Protein AF-A0A4Y7NG32-F1 (afdb_monomer_lite)

Sequence (226 aa):
MLKDEKDAADYMAREAKLRAKQAQEDCFRALRIRHREELPRDLREEFDRLPTTIPELDDAIGSANARIQLMGRADEQIVRDYEEREILIEQLTQKIYNLNNRASTMKEKICSVPCFNVHKELPCEKPTVAPPSENLPVENVPMTYRFPTADTVPVEKLQALAHSDEVKECLSNPHVRNILKSLVQSQTPETSITNAMKEPIFLELAQACLKIVEPERFQHELGKTF

Structure (mmCIF, N/CA/C/O backbone):
data_AF-A0A4Y7NG32-F1
#
_entry.id   AF-A0A4Y7NG32-F1
#
loop_
_atom_site.group_PDB
_atom_site.id
_atom_site.type_symbol
_atom_site.label_atom_id
_atom_site.label_alt_id
_atom_site.label_comp_id
_atom_site.label_asym_id
_atom_site.label_entity_id
_atom_site.label_seq_id
_atom_site.pdbx_PDB_ins_code
_atom_site.Cartn_x
_atom_site.Cartn_y
_atom_site.Cartn_z
_atom_site.occupancy
_atom_site.B_iso_or_equiv
_atom_site.auth_seq_id
_atom_site.auth_comp_id
_atom_site.auth_asym_id
_atom_site.auth_atom_id
_atom_site.pdbx_PDB_model_num
ATOM 1 N N . MET A 1 1 ? 36.356 26.557 -46.201 1.00 62.66 1 MET A N 1
ATOM 2 C CA . MET A 1 1 ? 37.246 25.623 -45.476 1.00 62.66 1 MET A CA 1
ATOM 3 C C . MET A 1 1 ? 36.688 25.344 -44.084 1.00 62.66 1 MET A C 1
ATOM 5 O O . MET A 1 1 ? 35.943 24.389 -43.969 1.00 62.66 1 MET A O 1
ATOM 9 N N . LEU A 1 2 ? 36.881 26.204 -43.073 1.00 63.19 2 LEU A N 1
ATOM 10 C CA . LEU A 1 2 ? 36.411 25.936 -41.692 1.00 63.19 2 LEU A CA 1
ATOM 11 C C . LEU A 1 2 ? 34.883 25.771 -41.524 1.00 63.19 2 LEU A C 1
ATOM 13 O O . LEU A 1 2 ? 34.433 24.983 -40.697 1.00 63.19 2 LEU A O 1
ATOM 17 N N . LYS A 1 3 ? 34.071 26.518 -42.286 1.00 73.06 3 LYS A N 1
ATOM 18 C CA . LYS A 1 3 ? 32.601 26.396 -42.246 1.00 73.06 3 LYS A CA 1
ATOM 19 C C . LYS A 1 3 ? 32.123 25.090 -42.888 1.00 73.06 3 LYS A C 1
ATOM 21 O O . LYS A 1 3 ? 31.303 24.394 -42.306 1.00 73.06 3 LYS A O 1
ATOM 26 N N . ASP A 1 4 ? 32.715 24.734 -44.024 1.00 80.12 4 ASP A N 1
ATOM 27 C CA . ASP A 1 4 ? 32.376 23.522 -44.775 1.00 80.12 4 ASP A CA 1
ATOM 28 C C . ASP A 1 4 ? 32.759 22.248 -43.997 1.00 80.12 4 ASP A C 1
ATOM 30 O O . ASP A 1 4 ? 32.031 21.260 -44.018 1.00 80.12 4 ASP A O 1
ATOM 34 N N . GLU A 1 5 ? 33.864 22.286 -43.244 1.00 85.69 5 GLU A N 1
ATOM 35 C CA . GLU A 1 5 ? 34.283 21.197 -42.349 1.00 85.69 5 GLU A CA 1
ATOM 36 C C . GLU A 1 5 ? 33.332 21.014 -41.161 1.00 85.69 5 GLU A C 1
ATOM 38 O O . GLU A 1 5 ? 32.996 19.883 -40.803 1.00 85.69 5 GLU A O 1
ATOM 43 N N . LYS A 1 6 ? 32.860 22.116 -40.564 1.00 89.62 6 LYS A N 1
ATOM 44 C CA . LYS A 1 6 ? 31.866 22.067 -39.486 1.00 89.62 6 LYS A CA 1
ATOM 45 C C . LYS A 1 6 ? 30.538 21.494 -39.978 1.00 89.62 6 LYS A C 1
ATOM 47 O O . LYS A 1 6 ? 29.974 20.623 -39.320 1.00 89.62 6 LYS A O 1
ATOM 52 N N . ASP A 1 7 ? 30.071 21.946 -41.136 1.00 91.38 7 ASP A N 1
ATOM 53 C CA . ASP A 1 7 ? 28.812 21.482 -41.719 1.00 91.38 7 ASP A CA 1
ATOM 54 C C . ASP A 1 7 ? 28.884 19.979 -42.074 1.00 91.38 7 ASP A C 1
ATOM 56 O O . ASP A 1 7 ? 27.926 19.235 -41.840 1.00 91.38 7 ASP A O 1
ATOM 60 N N . ALA A 1 8 ? 30.042 19.494 -42.541 1.00 92.88 8 ALA A N 1
ATOM 61 C CA . ALA A 1 8 ? 30.288 18.068 -42.762 1.00 92.88 8 ALA A CA 1
ATOM 62 C C . ALA A 1 8 ? 30.301 17.257 -41.451 1.00 92.88 8 ALA A C 1
ATOM 64 O O . ALA A 1 8 ? 29.708 16.177 -41.383 1.00 92.88 8 ALA A O 1
ATOM 65 N N . ALA A 1 9 ? 30.931 17.774 -40.392 1.00 91.81 9 ALA A N 1
ATOM 66 C CA . ALA A 1 9 ? 30.943 17.125 -39.081 1.00 91.81 9 ALA A CA 1
ATOM 67 C C . ALA A 1 9 ? 29.534 17.032 -38.466 1.00 91.81 9 ALA A C 1
ATOM 69 O O . ALA A 1 9 ? 29.153 15.980 -37.946 1.00 9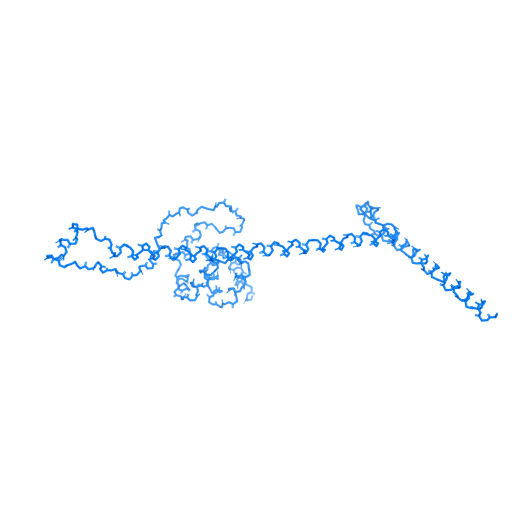1.81 9 ALA A O 1
ATOM 70 N N . ASP A 1 10 ? 28.731 18.094 -38.581 1.00 94.31 10 ASP A N 1
ATOM 71 C CA . ASP A 1 10 ? 27.343 18.121 -38.109 1.00 94.31 10 ASP A CA 1
ATOM 72 C C . ASP A 1 10 ? 26.457 17.128 -38.880 1.00 94.31 10 ASP A C 1
ATOM 74 O O . ASP A 1 10 ? 25.602 16.462 -38.283 1.00 94.31 10 ASP A O 1
ATOM 78 N N . TYR A 1 11 ? 26.675 16.974 -40.192 1.00 93.81 11 TYR A N 1
ATOM 79 C CA . TYR A 1 11 ? 26.001 15.957 -41.004 1.00 93.81 11 TYR A CA 1
ATOM 80 C C . TYR A 1 11 ? 26.339 14.537 -40.527 1.00 93.81 11 TYR A C 1
ATOM 82 O O . TYR A 1 11 ? 25.433 13.756 -40.223 1.00 93.81 11 TYR A O 1
ATOM 90 N N . MET A 1 12 ? 27.630 14.229 -40.364 1.00 93.62 12 MET A N 1
ATOM 91 C CA . MET A 1 12 ? 28.092 12.920 -39.889 1.00 93.62 12 MET A CA 1
ATOM 92 C C . MET A 1 12 ? 27.559 12.599 -38.487 1.00 93.62 12 MET A C 1
ATOM 94 O O . MET A 1 12 ? 27.146 11.471 -38.218 1.00 93.62 12 MET A O 1
ATOM 98 N N . ALA A 1 13 ? 27.500 13.593 -37.596 1.00 95.12 13 ALA A N 1
ATOM 99 C CA . ALA A 1 13 ? 26.937 13.429 -36.259 1.00 95.12 13 ALA A CA 1
ATOM 100 C C . ALA A 1 13 ? 25.430 13.118 -36.291 1.00 95.12 13 ALA A C 1
ATOM 102 O O . ALA A 1 13 ? 24.953 12.288 -35.513 1.00 95.12 13 ALA A O 1
ATOM 103 N N . ARG A 1 14 ? 24.661 13.755 -37.186 1.00 95.06 14 ARG A N 1
ATOM 104 C CA . ARG A 1 14 ? 23.230 13.450 -37.372 1.00 95.06 14 ARG A CA 1
ATOM 105 C C . ARG A 1 14 ? 23.019 12.053 -37.944 1.00 95.06 14 ARG A C 1
ATOM 107 O O . ARG A 1 14 ? 22.165 11.324 -37.445 1.00 95.06 14 ARG A O 1
ATOM 114 N N . GLU A 1 15 ? 23.808 11.665 -38.939 1.00 96.31 15 GLU A N 1
ATOM 115 C CA . GLU A 1 15 ? 23.734 10.335 -39.544 1.00 96.31 15 GLU A CA 1
ATOM 116 C C . GLU A 1 15 ? 24.094 9.234 -38.534 1.00 96.31 15 GLU A C 1
ATOM 118 O O . GLU A 1 15 ? 23.385 8.234 -38.421 1.00 96.31 15 GLU A O 1
ATOM 123 N N . ALA A 1 16 ? 25.139 9.445 -37.727 1.00 95.25 16 ALA A N 1
ATOM 124 C CA . ALA A 1 16 ? 25.514 8.532 -36.652 1.00 95.25 16 ALA A CA 1
ATOM 125 C C . ALA A 1 16 ? 24.393 8.374 -35.611 1.00 95.25 16 ALA A C 1
ATOM 127 O O . ALA A 1 16 ? 24.085 7.253 -35.206 1.00 95.25 16 ALA A O 1
ATOM 128 N N . LYS A 1 17 ? 23.727 9.472 -35.222 1.00 95.44 17 LYS A N 1
ATOM 129 C CA . LYS A 1 17 ? 22.560 9.428 -34.322 1.00 95.44 17 LYS A CA 1
ATOM 130 C C . LYS A 1 17 ? 21.390 8.656 -34.931 1.00 95.44 17 LYS A C 1
ATOM 132 O O . LYS A 1 17 ? 20.759 7.871 -34.228 1.00 95.44 17 LYS A O 1
ATOM 137 N N . LEU A 1 18 ? 21.113 8.846 -36.222 1.00 95.44 18 LEU A N 1
ATOM 138 C CA . LEU A 1 18 ? 20.050 8.120 -36.918 1.00 95.44 18 LEU A CA 1
ATOM 139 C C . LEU A 1 18 ? 20.340 6.614 -36.961 1.00 95.44 18 LEU A C 1
ATOM 141 O O . LEU A 1 18 ? 19.464 5.816 -36.638 1.00 95.44 18 LEU A O 1
ATOM 145 N N . ARG A 1 19 ? 21.581 6.229 -37.285 1.00 95.12 19 ARG A N 1
ATOM 146 C CA . ARG A 1 19 ? 22.021 4.825 -37.260 1.00 95.12 19 ARG A CA 1
ATOM 147 C C . ARG A 1 19 ? 21.919 4.215 -35.867 1.00 95.12 19 ARG A C 1
ATOM 149 O O . ARG A 1 19 ? 21.444 3.094 -35.740 1.00 95.12 19 ARG A O 1
ATOM 156 N N . ALA A 1 20 ? 22.328 4.948 -34.832 1.00 94.69 20 ALA A N 1
ATOM 157 C CA . ALA A 1 20 ? 22.213 4.485 -33.454 1.00 94.69 20 ALA A CA 1
ATOM 158 C C . ALA A 1 20 ? 20.747 4.252 -33.057 1.00 94.69 20 ALA A C 1
ATOM 160 O O . ALA A 1 20 ? 20.432 3.211 -32.486 1.00 94.69 20 ALA A O 1
ATOM 161 N N . LYS A 1 21 ? 19.843 5.171 -33.423 1.00 92.75 21 LYS A N 1
ATOM 162 C CA . LYS A 1 21 ? 18.403 5.013 -33.183 1.00 92.75 21 LYS A CA 1
ATOM 163 C C . LYS A 1 21 ? 17.829 3.802 -33.926 1.00 92.75 21 LYS A C 1
ATOM 165 O O . LYS A 1 21 ? 17.084 3.028 -33.339 1.00 92.75 21 LYS A O 1
ATOM 170 N N . GLN A 1 22 ? 18.205 3.611 -35.190 1.00 94.19 22 GLN A N 1
ATOM 171 C CA . GLN A 1 22 ? 17.769 2.448 -35.965 1.00 94.19 22 GLN A CA 1
ATOM 172 C C . GLN A 1 22 ? 18.258 1.137 -35.336 1.00 94.19 22 GLN A C 1
ATOM 174 O O . GLN A 1 22 ? 17.472 0.215 -35.154 1.00 94.19 22 GLN A O 1
ATOM 179 N N . ALA A 1 23 ? 19.528 1.078 -34.928 1.00 94.56 23 ALA A N 1
ATOM 180 C CA . ALA A 1 23 ? 20.082 -0.094 -34.258 1.00 94.56 23 ALA A CA 1
ATOM 181 C C . ALA A 1 23 ? 19.363 -0.404 -32.932 1.00 94.56 23 ALA A C 1
ATOM 183 O O . ALA A 1 23 ? 19.173 -1.570 -32.593 1.00 94.56 23 ALA A O 1
ATOM 184 N N . GLN A 1 24 ? 18.937 0.622 -32.186 1.00 93.94 24 GLN A N 1
ATOM 185 C CA . GLN A 1 24 ? 18.126 0.445 -30.978 1.00 93.94 24 GLN A CA 1
ATOM 186 C C . GLN A 1 24 ? 16.753 -0.171 -31.290 1.00 93.94 24 GLN A C 1
ATOM 188 O O . GLN A 1 24 ? 16.371 -1.136 -30.630 1.00 93.94 24 GLN A O 1
ATOM 193 N N . GLU A 1 25 ? 16.046 0.330 -32.306 1.00 93.38 25 GLU A N 1
ATOM 194 C CA . GLU A 1 25 ? 14.755 -0.225 -32.756 1.00 93.38 25 GLU A CA 1
ATOM 195 C C . GLU A 1 25 ? 14.887 -1.677 -33.243 1.00 93.38 25 GLU A C 1
ATOM 197 O O . GLU A 1 25 ? 14.060 -2.530 -32.914 1.00 93.38 25 GLU A O 1
ATOM 202 N N . ASP A 1 26 ? 15.954 -1.988 -33.981 1.00 93.88 26 ASP A N 1
ATOM 203 C CA . ASP A 1 26 ? 16.216 -3.341 -34.478 1.00 93.88 26 ASP A CA 1
ATOM 204 C C . ASP A 1 26 ? 16.489 -4.317 -33.321 1.00 93.88 26 ASP A C 1
ATOM 206 O O . ASP A 1 26 ? 15.927 -5.416 -33.279 1.00 93.88 26 ASP A O 1
ATOM 210 N N . CYS A 1 27 ? 17.297 -3.901 -32.339 1.00 95.50 27 CYS A N 1
ATOM 211 C CA . CYS A 1 27 ? 17.533 -4.665 -31.115 1.00 95.50 27 CYS A CA 1
ATOM 212 C C . CYS A 1 27 ? 16.238 -4.889 -30.326 1.00 95.50 27 CYS A C 1
ATOM 214 O O . CYS A 1 27 ? 15.965 -6.016 -29.908 1.00 95.50 27 CYS A O 1
ATOM 216 N N . PHE A 1 28 ? 15.426 -3.844 -30.146 1.00 93.38 28 PHE A N 1
ATOM 217 C CA . PHE A 1 28 ? 14.143 -3.940 -29.452 1.00 93.38 28 PHE A CA 1
ATOM 218 C C . PHE A 1 28 ? 13.210 -4.939 -30.144 1.00 93.38 28 PHE A C 1
ATOM 220 O O . PHE A 1 28 ? 12.669 -5.839 -29.499 1.00 93.38 28 PHE A O 1
ATOM 227 N N . ARG A 1 29 ? 13.099 -4.863 -31.475 1.00 93.69 29 ARG A N 1
ATOM 228 C CA . ARG A 1 29 ? 12.316 -5.804 -32.282 1.00 93.69 29 ARG A CA 1
ATOM 229 C C . ARG A 1 29 ? 12.804 -7.245 -32.120 1.00 93.69 29 ARG A C 1
ATOM 231 O O . ARG A 1 29 ? 11.990 -8.144 -31.913 1.00 93.69 29 ARG A O 1
ATOM 238 N N . ALA A 1 30 ? 14.114 -7.473 -32.195 1.00 95.00 30 ALA A N 1
ATOM 239 C CA . ALA A 1 30 ? 14.697 -8.807 -32.064 1.00 95.00 30 ALA A CA 1
ATOM 240 C C . ALA A 1 30 ? 14.463 -9.412 -30.668 1.00 95.00 30 ALA A C 1
ATOM 242 O O . ALA A 1 30 ? 14.096 -10.583 -30.554 1.00 95.00 30 ALA A O 1
ATOM 243 N N . LEU A 1 31 ? 14.635 -8.614 -29.609 1.00 93.06 31 LEU A N 1
ATOM 244 C CA . LEU A 1 31 ? 14.354 -9.031 -28.233 1.00 93.06 31 LEU A CA 1
ATOM 245 C C . LEU A 1 31 ? 12.870 -9.333 -28.028 1.00 93.06 31 LEU A C 1
ATOM 247 O O . LEU A 1 31 ? 12.529 -10.344 -27.416 1.00 93.06 31 LEU A O 1
ATOM 251 N N . ARG A 1 32 ? 11.984 -8.502 -28.586 1.00 93.44 32 ARG A N 1
ATOM 252 C CA . ARG A 1 32 ? 10.535 -8.703 -28.512 1.00 93.44 32 ARG A CA 1
ATOM 253 C C . ARG A 1 32 ? 10.105 -10.024 -29.151 1.00 93.44 32 ARG A C 1
ATOM 255 O O . ARG A 1 32 ? 9.315 -10.747 -28.551 1.00 93.44 32 ARG A O 1
ATOM 262 N N . ILE A 1 33 ? 10.636 -10.357 -30.329 1.00 93.88 33 ILE A N 1
ATOM 263 C CA . ILE A 1 33 ? 10.354 -11.636 -31.004 1.00 93.88 33 ILE A CA 1
ATOM 264 C C . ILE A 1 33 ? 10.818 -12.810 -30.139 1.00 93.88 33 ILE A C 1
ATOM 266 O O . ILE A 1 33 ? 10.037 -13.725 -29.890 1.00 93.88 33 ILE A O 1
ATOM 270 N N . ARG A 1 34 ? 12.050 -12.750 -29.622 1.00 93.44 34 ARG A N 1
ATOM 271 C CA . ARG A 1 34 ? 12.611 -13.808 -28.772 1.00 93.44 34 ARG A CA 1
ATOM 272 C C . ARG A 1 34 ? 11.765 -14.049 -27.521 1.00 93.44 34 ARG A C 1
ATOM 274 O O . ARG A 1 34 ? 11.360 -15.176 -27.265 1.00 93.44 34 ARG A O 1
ATOM 281 N N . HIS A 1 35 ? 11.420 -12.988 -26.792 1.00 92.94 35 HIS A N 1
ATOM 282 C CA . HIS A 1 35 ? 10.572 -13.103 -25.604 1.00 92.94 35 HIS A CA 1
ATOM 283 C C . HIS A 1 35 ? 9.177 -13.646 -25.924 1.00 92.94 35 HIS A C 1
ATOM 285 O O . HIS A 1 35 ? 8.644 -14.460 -25.173 1.00 92.94 35 HIS A O 1
ATOM 291 N N . ARG A 1 36 ? 8.593 -13.262 -27.065 1.00 93.31 36 ARG A N 1
ATOM 292 C CA . ARG A 1 36 ? 7.319 -13.827 -27.526 1.00 93.31 36 ARG A CA 1
ATOM 293 C C . ARG A 1 36 ? 7.394 -15.337 -27.732 1.00 93.31 36 ARG A C 1
ATOM 295 O O . ARG A 1 36 ? 6.427 -16.045 -27.462 1.00 93.31 36 ARG A O 1
ATOM 302 N N . GLU A 1 37 ? 8.508 -15.822 -28.273 1.00 92.44 37 GLU A N 1
ATOM 303 C CA . GLU A 1 37 ? 8.729 -17.241 -28.553 1.00 92.44 37 GLU A CA 1
ATOM 304 C C . GLU A 1 37 ? 8.937 -18.073 -27.287 1.00 92.44 37 GLU A C 1
ATOM 306 O O . GLU A 1 37 ? 8.519 -19.230 -27.265 1.00 92.44 37 GLU A O 1
ATOM 311 N N . GLU A 1 38 ? 9.489 -17.473 -26.235 1.00 93.69 38 GLU A N 1
ATOM 312 C CA . GLU A 1 38 ? 9.682 -18.091 -24.919 1.00 93.69 38 GLU A CA 1
ATOM 313 C C . GLU A 1 38 ? 8.392 -18.139 -24.078 1.00 93.69 38 GLU A C 1
ATOM 315 O O . GLU A 1 38 ? 8.267 -18.979 -23.187 1.00 93.69 38 GLU A O 1
ATOM 320 N N . LEU A 1 39 ? 7.407 -17.279 -24.365 1.00 93.38 39 LEU A N 1
ATOM 321 C CA . LEU A 1 39 ? 6.171 -17.199 -23.584 1.00 93.38 39 LEU A CA 1
ATOM 322 C C . LEU A 1 39 ? 5.233 -18.413 -23.788 1.00 93.38 39 LEU A C 1
ATOM 324 O O . LEU A 1 39 ? 5.043 -18.884 -24.922 1.00 93.38 39 LEU A O 1
ATOM 328 N N . PRO A 1 40 ? 4.563 -18.882 -22.716 1.00 92.94 40 PRO A N 1
ATOM 329 C CA . PRO A 1 40 ? 3.411 -19.784 -22.789 1.00 92.94 40 PRO A CA 1
ATOM 330 C C . PRO A 1 40 ? 2.318 -19.279 -23.747 1.00 92.94 40 PRO A C 1
ATOM 332 O O . PRO A 1 40 ? 2.176 -18.076 -23.962 1.00 92.94 40 PRO A O 1
ATOM 335 N N . ARG A 1 41 ? 1.556 -20.192 -24.373 1.00 88.38 41 ARG A N 1
ATOM 336 C CA . ARG A 1 41 ? 0.582 -19.837 -25.433 1.00 88.38 41 ARG A CA 1
ATOM 337 C C . ARG A 1 41 ? -0.499 -18.869 -24.951 1.00 88.38 41 ARG A C 1
ATOM 339 O O . ARG A 1 41 ? -0.857 -17.962 -25.692 1.00 88.38 41 ARG A O 1
ATOM 346 N N . ASP A 1 42 ? -0.973 -19.068 -23.734 1.00 92.75 42 ASP A N 1
ATOM 347 C CA . ASP A 1 42 ? -1.959 -18.255 -23.022 1.00 92.75 42 ASP A CA 1
ATOM 348 C C . ASP A 1 42 ? -1.497 -16.809 -22.793 1.00 92.75 42 ASP A C 1
ATOM 350 O O . ASP A 1 42 ? -2.315 -15.896 -22.825 1.00 92.75 42 ASP A O 1
ATOM 354 N N . LEU A 1 43 ? -0.188 -16.575 -22.667 1.00 93.88 43 LEU A N 1
ATOM 355 C CA . LEU A 1 43 ? 0.371 -15.239 -22.428 1.00 93.88 43 LEU A CA 1
ATOM 356 C C . LEU A 1 43 ? 0.773 -14.495 -23.711 1.00 93.88 43 LEU A C 1
ATOM 358 O O . LEU A 1 43 ? 1.059 -13.298 -23.673 1.00 93.88 43 LEU A O 1
ATOM 362 N N . ARG A 1 44 ? 0.793 -15.167 -24.871 1.00 92.19 44 ARG A N 1
ATOM 363 C CA . ARG A 1 44 ? 1.175 -14.528 -26.147 1.00 92.19 44 ARG A CA 1
ATOM 364 C C . ARG A 1 44 ? 0.156 -13.497 -26.608 1.00 92.19 44 ARG A C 1
ATOM 366 O O . ARG A 1 44 ? 0.554 -12.469 -27.143 1.00 92.19 44 ARG A O 1
ATOM 373 N N . GLU A 1 45 ? -1.132 -13.745 -26.376 1.00 90.75 45 GLU A N 1
ATOM 374 C CA . GLU A 1 45 ? -2.191 -12.797 -26.737 1.00 90.75 45 GLU A CA 1
ATOM 375 C C . GLU A 1 45 ? -2.110 -11.503 -25.921 1.00 90.75 45 GLU A C 1
ATOM 377 O O . GLU A 1 45 ? -2.340 -10.423 -26.462 1.00 90.75 45 GLU A O 1
ATOM 382 N N . GLU A 1 46 ? -1.753 -11.589 -24.637 1.00 92.81 46 GLU A N 1
ATOM 383 C CA . GLU A 1 46 ? -1.521 -10.410 -23.796 1.00 92.81 46 GLU A CA 1
ATOM 384 C C . GLU A 1 46 ? -0.252 -9.671 -24.222 1.00 92.81 46 GLU A C 1
ATOM 386 O O . GLU A 1 46 ? -0.261 -8.449 -24.372 1.00 92.81 46 GLU A O 1
ATOM 391 N N . PHE A 1 47 ? 0.823 -10.411 -24.504 1.00 93.19 47 PHE A N 1
ATOM 392 C CA . PHE A 1 47 ? 2.082 -9.844 -24.976 1.00 93.19 47 PHE A CA 1
ATOM 393 C C . PHE A 1 47 ? 1.944 -9.114 -26.317 1.00 93.19 47 PHE A C 1
ATOM 395 O O . PHE A 1 47 ? 2.590 -8.084 -26.524 1.00 93.19 47 PHE A O 1
ATOM 402 N N . ASP A 1 48 ? 1.105 -9.614 -27.227 1.00 90.25 48 ASP A N 1
ATOM 403 C CA . ASP A 1 48 ? 0.853 -9.002 -28.536 1.00 90.25 48 ASP A CA 1
ATOM 404 C C . ASP A 1 48 ? 0.088 -7.672 -28.435 1.00 90.25 48 ASP A C 1
ATOM 406 O O . ASP A 1 48 ? 0.193 -6.846 -29.339 1.00 90.25 48 ASP A O 1
ATOM 410 N N . ARG A 1 49 ? -0.614 -7.421 -27.320 1.00 91.19 49 ARG A N 1
ATOM 411 C CA . ARG A 1 49 ? -1.292 -6.140 -27.040 1.00 91.19 49 ARG A CA 1
ATOM 412 C C . ARG A 1 49 ? -0.358 -5.064 -26.476 1.00 91.19 49 ARG A C 1
ATOM 414 O O . ARG A 1 49 ? -0.772 -3.912 -26.368 1.00 91.19 49 ARG A O 1
ATOM 421 N N . LEU A 1 50 ? 0.867 -5.422 -26.087 1.00 91.56 50 LEU A N 1
ATOM 422 C CA . LEU A 1 50 ? 1.851 -4.476 -25.555 1.00 91.56 50 LEU A CA 1
ATOM 423 C C . LEU A 1 50 ? 2.460 -3.594 -26.661 1.00 91.56 50 LEU A C 1
ATOM 425 O O . LEU A 1 50 ? 2.501 -4.023 -27.818 1.00 91.56 50 LEU A O 1
ATOM 429 N N . PRO A 1 51 ? 2.996 -2.405 -26.305 1.00 93.56 51 PRO A N 1
ATOM 430 C CA . PRO A 1 51 ? 3.731 -1.538 -27.224 1.00 93.56 51 PRO A CA 1
ATOM 431 C C . PRO A 1 51 ? 4.763 -2.293 -28.063 1.00 93.56 51 PRO A C 1
ATOM 433 O O . PRO A 1 51 ? 5.507 -3.142 -27.560 1.00 93.56 51 PRO A O 1
ATOM 436 N N . THR A 1 52 ? 4.807 -1.980 -29.358 1.00 91.38 52 THR A N 1
ATOM 437 C CA . THR A 1 52 ? 5.644 -2.707 -30.329 1.00 91.38 52 THR A CA 1
ATOM 438 C C . THR A 1 52 ? 6.794 -1.876 -30.875 1.00 91.38 52 THR A C 1
ATOM 440 O O . THR A 1 52 ? 7.669 -2.415 -31.556 1.00 91.38 52 THR A O 1
ATOM 443 N N . THR A 1 53 ? 6.829 -0.592 -30.522 1.00 91.75 53 THR A N 1
ATOM 444 C CA . THR A 1 53 ? 7.888 0.355 -30.872 1.00 91.75 53 THR A CA 1
ATOM 445 C C . THR A 1 53 ? 8.397 1.074 -29.623 1.00 91.75 53 THR A C 1
ATOM 447 O O . THR A 1 53 ? 7.674 1.197 -28.631 1.00 91.75 53 THR A O 1
ATOM 450 N N . ILE A 1 54 ? 9.639 1.562 -29.662 1.00 91.50 54 ILE A N 1
ATOM 451 C CA . ILE A 1 54 ? 10.226 2.315 -28.540 1.00 91.50 54 ILE A CA 1
ATOM 452 C C . ILE A 1 54 ? 9.408 3.585 -28.209 1.00 91.50 54 ILE A C 1
ATOM 454 O O . ILE A 1 54 ? 9.135 3.801 -27.032 1.00 91.50 54 ILE A O 1
ATOM 458 N N . PRO A 1 55 ? 8.925 4.390 -29.182 1.00 92.62 55 PRO A N 1
ATOM 459 C CA . PRO A 1 55 ? 8.125 5.580 -28.882 1.00 92.62 55 PRO A CA 1
ATOM 460 C C . PRO A 1 55 ? 6.797 5.280 -28.178 1.00 92.62 55 PRO A C 1
ATOM 462 O O . PRO A 1 55 ? 6.410 6.015 -27.276 1.00 92.62 55 PRO A O 1
ATOM 465 N N . GLU A 1 56 ? 6.101 4.208 -28.570 1.00 92.56 56 GLU A N 1
ATOM 466 C CA . GLU A 1 56 ? 4.869 3.777 -27.890 1.00 92.56 56 GLU A CA 1
ATOM 467 C C . GLU A 1 56 ? 5.153 3.330 -26.453 1.00 92.56 56 GLU A C 1
ATOM 469 O O . GLU A 1 56 ? 4.350 3.574 -25.553 1.00 92.56 56 GLU A O 1
ATOM 474 N N . LEU A 1 57 ? 6.298 2.677 -26.229 1.00 91.31 57 LEU A N 1
ATOM 475 C CA . LEU A 1 57 ? 6.725 2.267 -24.898 1.00 91.31 57 LEU A CA 1
ATOM 476 C C . LEU A 1 57 ? 7.048 3.484 -24.020 1.00 91.31 57 LEU A C 1
ATOM 478 O O . LEU A 1 57 ? 6.596 3.539 -22.878 1.00 91.31 57 LEU A O 1
ATOM 482 N N . ASP A 1 58 ? 7.772 4.467 -24.556 1.00 92.81 58 ASP A N 1
ATOM 483 C CA . ASP A 1 58 ? 8.096 5.712 -23.854 1.00 92.81 58 ASP A CA 1
ATOM 484 C C . ASP A 1 58 ? 6.829 6.503 -23.487 1.00 92.81 58 ASP A C 1
ATOM 486 O O . ASP A 1 58 ? 6.713 6.996 -22.362 1.00 92.81 58 ASP A O 1
ATOM 490 N N . ASP A 1 59 ? 5.851 6.581 -24.395 1.00 94.38 59 ASP A N 1
ATOM 491 C CA . ASP A 1 59 ? 4.561 7.228 -24.130 1.00 94.38 59 ASP A CA 1
ATOM 492 C C . ASP A 1 59 ? 3.761 6.481 -23.052 1.00 94.38 59 ASP A C 1
ATOM 494 O O . ASP A 1 59 ? 3.257 7.089 -22.103 1.00 94.38 59 ASP A O 1
ATOM 498 N N . ALA A 1 60 ? 3.718 5.147 -23.123 1.00 92.69 60 ALA A N 1
ATOM 499 C CA . ALA A 1 60 ? 3.071 4.321 -22.108 1.00 92.69 60 ALA A CA 1
ATOM 500 C C . ALA A 1 60 ? 3.719 4.497 -20.723 1.00 92.69 60 ALA A C 1
ATOM 502 O O . ALA A 1 60 ? 3.008 4.635 -19.724 1.00 92.69 60 ALA A O 1
ATOM 503 N N . ILE A 1 61 ? 5.054 4.552 -20.656 1.00 92.81 61 ILE A N 1
ATOM 504 C CA . ILE A 1 61 ? 5.804 4.833 -19.423 1.00 92.81 61 ILE A CA 1
ATOM 505 C C . ILE A 1 61 ? 5.481 6.243 -18.913 1.00 92.81 61 ILE A C 1
ATOM 507 O O . ILE A 1 61 ? 5.210 6.422 -17.724 1.00 92.81 61 ILE A O 1
ATOM 511 N N . GLY A 1 62 ? 5.465 7.244 -19.796 1.00 93.31 62 GLY A N 1
ATOM 512 C CA . GLY A 1 62 ? 5.100 8.619 -19.455 1.00 93.31 62 GLY A CA 1
ATOM 513 C C . GLY A 1 62 ? 3.691 8.719 -18.864 1.00 93.31 62 GLY A C 1
ATOM 514 O O . GLY A 1 62 ? 3.503 9.306 -17.797 1.00 93.31 62 GLY A O 1
ATOM 515 N N . SER A 1 63 ? 2.716 8.079 -19.508 1.00 91.75 63 SER A N 1
ATOM 516 C CA . SER A 1 63 ? 1.326 8.000 -19.050 1.00 91.75 63 SER A CA 1
ATOM 517 C C . SER A 1 63 ? 1.201 7.291 -17.697 1.00 91.75 63 SER A C 1
ATOM 519 O O . SER A 1 63 ? 0.533 7.791 -16.788 1.00 91.75 63 SER A O 1
ATOM 521 N N . ALA A 1 64 ? 1.894 6.163 -17.510 1.00 91.50 64 ALA A N 1
ATOM 522 C CA . ALA A 1 64 ? 1.923 5.448 -16.236 1.00 91.50 64 ALA A CA 1
ATOM 523 C C . ALA A 1 64 ? 2.508 6.315 -15.110 1.00 91.50 64 ALA A C 1
ATOM 525 O O . ALA A 1 64 ? 1.911 6.418 -14.039 1.00 91.50 64 ALA A O 1
ATOM 526 N N . ASN A 1 65 ? 3.617 7.010 -15.369 1.00 93.06 65 ASN A N 1
ATOM 527 C CA . ASN A 1 65 ? 4.231 7.926 -14.409 1.00 93.06 65 ASN A CA 1
ATOM 528 C C . ASN A 1 65 ? 3.302 9.092 -14.053 1.00 93.06 65 ASN A C 1
ATOM 530 O O . ASN A 1 65 ? 3.168 9.433 -12.877 1.00 93.06 65 ASN A O 1
ATOM 534 N N . ALA A 1 66 ? 2.612 9.673 -15.038 1.00 93.25 66 ALA A N 1
ATOM 535 C CA . ALA A 1 66 ? 1.621 10.716 -14.792 1.00 93.25 66 ALA A CA 1
ATOM 536 C C . ALA A 1 66 ? 0.476 10.207 -13.899 1.00 93.25 66 ALA A C 1
ATOM 538 O O . ALA A 1 66 ? 0.076 10.890 -12.956 1.00 93.25 66 ALA A O 1
ATOM 539 N N . ARG A 1 67 ? -0.015 8.982 -14.135 1.00 92.19 67 ARG A N 1
ATOM 540 C CA . ARG A 1 67 ? -1.034 8.347 -13.282 1.00 92.19 67 ARG A CA 1
ATOM 541 C C . ARG A 1 67 ? -0.535 8.124 -11.859 1.00 92.19 67 ARG A C 1
ATOM 543 O O . ARG A 1 67 ? -1.261 8.444 -10.926 1.00 92.19 67 ARG A O 1
ATOM 550 N N . ILE A 1 68 ? 0.689 7.627 -11.686 1.00 91.19 68 ILE A N 1
ATOM 551 C CA . ILE A 1 68 ? 1.305 7.436 -10.363 1.00 91.19 68 ILE A CA 1
ATOM 552 C C . ILE A 1 68 ? 1.390 8.769 -9.614 1.00 91.19 68 ILE A C 1
ATOM 554 O O . ILE A 1 68 ? 0.993 8.845 -8.455 1.00 91.19 68 ILE A O 1
ATOM 558 N N . GLN A 1 69 ? 1.832 9.838 -10.281 1.00 90.31 69 GLN A N 1
ATOM 559 C CA . GLN A 1 69 ? 1.882 11.172 -9.678 1.00 90.31 69 GLN A CA 1
ATOM 560 C C . GLN A 1 69 ? 0.496 11.686 -9.276 1.00 90.31 69 GLN A C 1
ATOM 562 O O . GLN A 1 69 ? 0.351 12.286 -8.213 1.00 90.31 69 GLN A O 1
ATOM 567 N N . LEU A 1 70 ? -0.526 11.463 -10.107 1.00 89.75 70 LEU A N 1
ATOM 568 C CA . LEU A 1 70 ? -1.901 11.843 -9.782 1.00 89.75 70 LEU A CA 1
ATOM 569 C C . LEU A 1 70 ? -2.442 11.064 -8.580 1.00 89.75 70 LEU A C 1
ATOM 571 O O . LEU A 1 70 ? -3.076 11.674 -7.723 1.00 89.75 70 LEU A O 1
ATOM 575 N N . MET A 1 71 ? -2.168 9.758 -8.491 1.00 86.06 71 MET A N 1
ATOM 576 C CA . MET A 1 71 ? -2.541 8.960 -7.319 1.00 86.06 71 MET A CA 1
ATOM 577 C C . MET A 1 71 ? -1.830 9.459 -6.060 1.00 86.06 71 MET A C 1
ATOM 579 O O . MET A 1 71 ? -2.499 9.711 -5.069 1.00 86.06 71 MET A O 1
ATOM 583 N N . GLY A 1 72 ? -0.523 9.738 -6.122 1.00 88.56 72 GLY A N 1
ATOM 584 C CA . GLY A 1 72 ? 0.207 10.302 -4.980 1.00 88.56 72 GLY A CA 1
ATOM 585 C C . GLY A 1 72 ? -0.372 11.638 -4.499 1.00 88.56 72 GLY A C 1
ATOM 586 O O . GLY A 1 72 ? -0.563 11.839 -3.305 1.00 88.56 72 GLY A O 1
ATOM 587 N N . ARG A 1 73 ? -0.750 12.533 -5.422 1.00 87.75 73 ARG A N 1
ATOM 588 C CA . ARG A 1 73 ? -1.436 13.791 -5.071 1.00 87.75 73 ARG A CA 1
ATOM 589 C C . ARG A 1 73 ? -2.812 13.566 -4.442 1.00 87.75 73 ARG A C 1
ATOM 591 O O . ARG A 1 73 ? -3.211 14.345 -3.578 1.00 87.75 73 ARG A O 1
ATOM 598 N N . ALA A 1 74 ? -3.550 12.557 -4.904 1.00 88.00 74 ALA A N 1
ATOM 599 C CA . ALA A 1 74 ? -4.842 12.196 -4.332 1.00 88.00 74 ALA A CA 1
ATOM 600 C C . ALA A 1 74 ? -4.674 11.649 -2.908 1.00 88.00 74 ALA A C 1
ATOM 602 O O . ALA A 1 74 ? -5.385 12.100 -2.015 1.00 88.00 74 ALA A O 1
ATOM 603 N N . ASP A 1 75 ? -3.693 10.776 -2.677 1.00 91.75 75 ASP A N 1
ATOM 604 C CA . ASP A 1 75 ? -3.367 10.250 -1.348 1.00 91.75 75 ASP A CA 1
ATOM 605 C C . ASP A 1 75 ? -2.973 11.376 -0.385 1.00 91.75 75 ASP A C 1
ATOM 607 O O . ASP A 1 75 ? -3.489 11.448 0.727 1.00 91.75 75 ASP A O 1
ATOM 611 N N . GLU A 1 76 ? -2.136 12.322 -0.822 1.00 92.00 76 GLU A N 1
ATOM 612 C CA . GLU A 1 76 ? -1.790 13.501 -0.020 1.00 92.00 76 GLU A CA 1
ATOM 613 C C . GLU A 1 76 ? -3.015 14.355 0.340 1.00 92.00 76 GLU A C 1
ATOM 615 O O . GLU A 1 76 ? -3.091 14.888 1.446 1.00 92.00 76 GLU A O 1
ATOM 620 N N . GLN A 1 77 ? -3.974 14.518 -0.580 1.00 92.88 77 GLN A N 1
ATOM 621 C CA . GLN A 1 77 ? -5.210 15.247 -0.287 1.00 92.88 77 GLN A CA 1
ATOM 622 C C . GLN A 1 77 ? -6.073 14.491 0.718 1.00 92.88 77 GLN A C 1
ATOM 624 O O . GLN A 1 77 ? -6.575 15.099 1.655 1.00 92.88 77 GLN A O 1
ATOM 629 N N . ILE A 1 78 ? -6.202 13.176 0.554 1.00 91.94 78 ILE A N 1
ATOM 630 C CA . ILE A 1 78 ? -6.934 12.320 1.485 1.00 91.94 78 ILE A CA 1
ATOM 631 C C . ILE A 1 78 ? -6.333 12.438 2.890 1.00 91.94 78 ILE A C 1
ATOM 633 O O . ILE A 1 78 ? -7.072 12.615 3.855 1.00 91.94 78 ILE A O 1
ATOM 637 N N . VAL A 1 79 ? -5.003 12.392 3.011 1.00 91.62 79 VAL A N 1
ATOM 638 C CA . VAL A 1 79 ? -4.305 12.576 4.293 1.00 91.62 79 VAL A CA 1
ATOM 639 C C . VAL A 1 79 ? -4.637 13.937 4.907 1.00 91.62 79 VAL A C 1
ATOM 641 O O . VAL A 1 79 ? -5.051 13.979 6.063 1.00 91.62 79 VAL A O 1
ATOM 644 N N . ARG A 1 80 ? -4.558 15.029 4.134 1.00 93.56 80 ARG A N 1
ATOM 645 C CA . ARG A 1 80 ? -4.937 16.372 4.613 1.00 93.56 80 ARG A CA 1
ATOM 646 C C . ARG A 1 80 ? -6.388 16.433 5.090 1.00 93.56 80 ARG A C 1
ATOM 648 O O . ARG A 1 80 ? -6.652 16.969 6.160 1.00 93.56 80 ARG A O 1
ATOM 655 N N . ASP A 1 81 ? -7.320 15.851 4.339 1.00 94.12 81 ASP A N 1
ATOM 656 C CA . ASP A 1 81 ? -8.739 15.832 4.708 1.00 94.12 81 ASP A CA 1
ATOM 657 C C . ASP A 1 81 ? -8.964 15.065 6.025 1.00 94.12 81 ASP A C 1
ATOM 659 O O . ASP A 1 81 ? -9.794 15.456 6.853 1.00 94.12 81 ASP A O 1
ATOM 663 N N . TYR A 1 82 ? -8.220 13.975 6.249 1.00 91.94 82 TYR A N 1
ATOM 664 C CA . TYR A 1 82 ? -8.250 13.242 7.515 1.00 91.94 82 TYR A CA 1
ATOM 665 C C . TYR A 1 82 ? -7.669 14.058 8.673 1.00 91.94 82 TYR A C 1
ATOM 667 O O . TYR A 1 82 ? -8.303 14.101 9.728 1.00 91.94 82 TYR A O 1
ATOM 675 N N . GLU A 1 83 ? -6.534 14.732 8.477 1.00 95.50 83 GLU A N 1
ATOM 676 C CA . GLU A 1 83 ? -5.920 15.615 9.480 1.00 95.50 83 GLU A CA 1
ATOM 677 C C . GLU A 1 83 ? -6.863 16.767 9.864 1.00 95.50 83 GLU A C 1
ATOM 679 O O . GLU A 1 83 ? -7.100 17.023 11.046 1.00 95.50 83 GLU A O 1
ATOM 684 N N . GLU A 1 84 ? -7.485 17.428 8.881 1.00 96.88 84 GLU A N 1
ATOM 685 C CA . GLU A 1 84 ? -8.478 18.483 9.121 1.00 96.88 84 GLU A CA 1
ATOM 686 C C . GLU A 1 84 ? -9.681 17.959 9.916 1.00 96.88 84 GLU A C 1
ATOM 688 O O . GLU A 1 84 ? -10.180 18.621 10.837 1.00 96.88 84 GLU A O 1
ATOM 693 N N . ARG A 1 85 ? -10.142 16.745 9.596 1.00 96.50 85 ARG A N 1
ATOM 694 C CA . ARG A 1 85 ? -11.235 16.100 10.325 1.00 96.50 85 ARG A CA 1
ATOM 695 C C . ARG A 1 85 ? -10.835 15.753 11.756 1.00 96.50 85 ARG A C 1
ATOM 697 O O . ARG A 1 85 ? -11.662 15.898 12.653 1.00 96.50 85 ARG A O 1
ATOM 704 N N . GLU A 1 86 ? -9.608 15.297 11.978 1.00 95.75 86 GLU A N 1
ATOM 705 C CA . GLU A 1 86 ? -9.088 14.974 13.309 1.00 95.75 86 GLU A CA 1
ATOM 706 C C . GLU A 1 86 ? -9.014 16.232 14.186 1.00 95.75 86 GLU A C 1
ATOM 708 O O . GLU A 1 86 ? -9.568 16.241 15.287 1.00 95.75 86 GLU A O 1
ATOM 713 N N . ILE A 1 87 ? -8.506 17.345 13.643 1.00 96.56 87 ILE A N 1
ATOM 714 C CA . ILE A 1 87 ? -8.520 18.659 14.309 1.00 96.56 87 ILE A CA 1
ATOM 715 C C . ILE A 1 87 ? -9.953 19.072 14.679 1.00 96.56 87 ILE A C 1
ATOM 717 O O . ILE A 1 87 ? -10.211 19.543 15.792 1.00 96.56 87 ILE A O 1
ATOM 721 N N . LEU A 1 88 ? -10.918 18.897 13.770 1.00 96.31 88 LEU A N 1
ATOM 722 C CA . LEU A 1 88 ? -12.319 19.221 14.048 1.00 96.31 88 LEU A CA 1
ATOM 723 C C . LEU A 1 88 ? -12.893 18.346 15.173 1.00 96.31 88 LEU A C 1
ATOM 725 O O . LEU A 1 88 ? -13.622 18.847 16.034 1.00 96.31 88 LEU A O 1
ATOM 729 N N . ILE A 1 89 ? -12.568 17.052 15.185 1.00 94.56 89 ILE A N 1
ATOM 730 C CA . ILE A 1 89 ? -12.988 16.120 16.238 1.00 94.56 89 ILE A CA 1
ATOM 731 C C . ILE A 1 89 ? -12.422 16.557 17.593 1.00 94.56 89 ILE A C 1
ATOM 733 O O . ILE A 1 89 ? -13.173 16.598 18.572 1.00 94.56 89 ILE A O 1
ATOM 737 N N . GLU A 1 90 ? -11.149 16.943 17.666 1.00 94.94 90 GLU A N 1
ATOM 738 C CA . GLU A 1 90 ? -10.538 17.462 18.895 1.00 94.94 90 GLU A CA 1
ATOM 739 C C . GLU A 1 90 ? -11.237 18.736 19.383 1.00 94.94 90 GLU A C 1
ATOM 741 O O . GLU A 1 90 ? -11.626 18.838 20.552 1.00 94.94 90 GLU A O 1
ATOM 746 N N . GLN A 1 91 ? -11.487 19.689 18.481 1.00 95.50 91 GLN A N 1
ATOM 747 C CA . GLN A 1 91 ? -12.197 20.928 18.807 1.00 95.50 91 GLN A CA 1
ATOM 748 C C . GLN A 1 91 ? -13.613 20.662 19.332 1.00 95.50 91 GLN A C 1
ATOM 750 O O . GLN A 1 91 ? -14.042 21.267 20.323 1.00 95.50 91 GLN A O 1
ATOM 755 N N . LEU A 1 92 ? -14.354 19.756 18.689 1.00 95.25 92 LEU A N 1
ATOM 756 C CA . LEU A 1 92 ? -15.692 19.361 19.125 1.00 95.25 92 LEU A CA 1
ATOM 757 C C . LEU A 1 92 ? -15.649 18.657 20.481 1.00 95.25 92 LEU A C 1
ATOM 759 O O . LEU A 1 92 ? -16.465 18.972 21.347 1.00 95.25 92 LEU A O 1
ATOM 763 N N . THR A 1 93 ? -14.673 17.779 20.699 1.00 94.81 93 THR A N 1
ATOM 764 C CA . THR A 1 93 ? -14.461 17.088 21.977 1.00 94.81 93 THR A CA 1
ATOM 765 C C . THR A 1 93 ? -14.207 18.090 23.099 1.00 94.81 93 THR A C 1
ATOM 767 O O . THR A 1 93 ? -14.887 18.056 24.128 1.00 94.81 93 THR A O 1
ATOM 770 N N . GLN A 1 94 ? -13.322 19.065 22.877 1.00 94.00 94 GLN A N 1
ATOM 771 C CA . GLN A 1 94 ? -13.055 20.130 23.841 1.00 94.00 94 GLN A CA 1
ATOM 772 C C . GLN A 1 94 ? -14.300 20.988 24.105 1.00 94.00 94 GLN A C 1
ATOM 774 O O . GLN A 1 94 ? -14.583 21.369 25.245 1.00 94.00 94 GLN A O 1
ATOM 779 N N . LYS A 1 95 ? -15.083 21.289 23.063 1.00 93.44 95 LYS A N 1
ATOM 780 C CA . LYS A 1 95 ? -16.336 22.040 23.192 1.00 93.44 95 LYS A CA 1
ATOM 781 C C . LYS A 1 95 ? -17.372 21.272 24.014 1.00 93.44 95 LYS A C 1
ATOM 783 O O . LYS A 1 95 ? -17.994 21.875 24.888 1.00 93.44 95 LYS A O 1
ATOM 788 N N . ILE A 1 96 ? -17.529 19.969 23.780 1.00 91.19 96 ILE A N 1
ATOM 789 C CA . ILE A 1 96 ? -18.412 19.086 24.557 1.00 91.19 96 ILE A CA 1
ATOM 790 C C . ILE A 1 96 ? -17.960 19.040 26.017 1.00 91.19 96 ILE A C 1
ATOM 792 O O . ILE A 1 96 ? -18.779 19.251 26.910 1.00 91.19 96 ILE A O 1
ATOM 796 N N . TYR A 1 97 ? -16.664 18.853 26.271 1.00 87.81 97 TYR A N 1
ATOM 797 C CA . TYR A 1 97 ? -16.097 18.876 27.620 1.00 87.81 97 TYR A CA 1
ATOM 798 C C . TYR A 1 97 ? -16.414 20.191 28.350 1.00 87.81 97 TYR A C 1
ATOM 800 O O . TYR A 1 97 ? -16.931 20.189 29.468 1.00 87.81 97 TYR A O 1
ATOM 808 N N . ASN A 1 98 ? -16.200 21.330 27.687 1.00 85.56 98 ASN A N 1
ATOM 809 C CA . ASN A 1 98 ? -16.501 22.649 28.244 1.00 85.56 98 ASN A CA 1
ATOM 810 C C . ASN A 1 98 ? -18.003 22.845 28.517 1.00 85.56 98 ASN A C 1
ATOM 812 O O . ASN A 1 98 ? -18.370 23.437 29.533 1.00 85.56 98 ASN A O 1
ATOM 816 N N . LEU A 1 99 ? -18.879 22.363 27.629 1.00 82.12 99 LEU A N 1
ATOM 817 C CA . LEU A 1 99 ? -20.333 22.411 27.817 1.00 82.12 99 LEU A CA 1
ATOM 818 C C . LEU A 1 99 ? -20.779 21.542 28.996 1.00 82.12 99 LEU A C 1
ATOM 820 O O . LEU A 1 99 ? -21.550 22.016 29.830 1.00 82.12 99 LEU A O 1
ATOM 824 N N . ASN A 1 100 ? -20.250 20.324 29.112 1.00 75.38 100 ASN A N 1
ATOM 825 C CA . ASN A 1 100 ? -20.533 19.424 30.228 1.00 75.38 100 ASN A CA 1
ATOM 826 C C . ASN A 1 100 ? -20.077 20.029 31.562 1.00 75.38 100 ASN A C 1
ATOM 828 O O . ASN A 1 100 ? -20.845 20.045 32.519 1.00 75.38 100 ASN A O 1
ATOM 832 N N . ASN A 1 101 ? -18.890 20.637 31.614 1.00 71.88 101 ASN A N 1
ATOM 833 C CA . ASN A 1 101 ? -18.413 21.335 32.812 1.00 71.88 101 ASN A CA 1
ATOM 834 C C . ASN A 1 101 ? -19.280 22.549 33.179 1.00 71.88 101 ASN A C 1
ATOM 836 O O . ASN A 1 101 ? -19.566 22.792 34.355 1.00 71.88 101 ASN A O 1
ATOM 840 N N . ARG A 1 102 ? -19.760 23.307 32.186 1.00 65.56 102 ARG A N 1
ATOM 841 C CA . ARG A 1 102 ? -20.719 24.401 32.416 1.00 65.56 102 ARG A CA 1
ATOM 842 C C . ARG A 1 102 ? -22.063 23.882 32.938 1.00 65.56 102 ARG A C 1
ATOM 844 O O . ARG A 1 102 ? -22.635 24.482 33.841 1.00 65.56 102 ARG A O 1
ATOM 851 N N . ALA A 1 103 ? -22.548 22.753 32.428 1.00 60.72 103 ALA A N 1
ATOM 852 C CA . ALA A 1 103 ? -23.770 22.120 32.919 1.00 60.72 103 ALA A CA 1
ATOM 853 C C . ALA A 1 103 ? -23.612 21.588 34.358 1.00 60.72 103 ALA A C 1
ATOM 855 O O . ALA A 1 103 ? -24.512 21.775 35.176 1.00 60.72 103 ALA A O 1
ATOM 856 N N . SER A 1 104 ? -22.459 21.004 34.699 1.00 54.88 104 SER A N 1
ATOM 857 C CA . SER A 1 104 ? -22.141 20.544 36.059 1.00 54.88 104 SER A CA 1
ATOM 858 C C . SER A 1 104 ? -22.048 21.696 37.063 1.00 54.88 104 SER A C 1
ATOM 860 O O . SER A 1 104 ? -22.643 21.622 38.135 1.00 54.88 104 SER A O 1
ATOM 862 N N . THR A 1 105 ? -21.413 22.812 36.694 1.00 55.41 105 THR A N 1
ATOM 863 C CA . THR A 1 105 ? -21.343 24.009 37.559 1.00 55.41 105 THR A CA 1
ATOM 864 C C . THR A 1 105 ? -22.694 24.718 37.724 1.00 55.41 105 THR A C 1
ATOM 866 O O . THR A 1 105 ? -22.927 25.350 38.754 1.00 55.41 105 THR A O 1
ATOM 869 N N . MET A 1 106 ? -23.617 24.590 36.760 1.00 54.03 106 MET A N 1
ATOM 870 C CA . MET A 1 106 ? -25.012 25.017 36.938 1.00 54.03 106 MET A CA 1
ATOM 871 C C . MET A 1 106 ? -25.805 24.065 37.844 1.00 54.03 106 MET A C 1
ATOM 873 O O . MET A 1 106 ? -26.598 24.533 38.658 1.00 54.03 106 MET A O 1
ATOM 877 N N . LYS A 1 107 ? -25.568 22.749 37.779 1.00 48.59 107 LYS A N 1
ATOM 878 C CA . LYS A 1 107 ? -26.224 21.759 38.656 1.00 48.59 107 LYS A CA 1
ATOM 879 C C . LYS A 1 107 ? -25.904 21.966 40.140 1.00 48.59 107 LYS A C 1
ATOM 881 O O . LYS A 1 107 ? -26.778 21.761 40.973 1.00 48.59 107 LYS A O 1
ATOM 886 N N . GLU A 1 108 ? -24.702 22.438 40.464 1.00 48.62 108 GLU A N 1
ATOM 887 C CA . GLU A 1 108 ? -24.301 22.763 41.844 1.00 48.62 108 GLU A CA 1
ATOM 888 C C . GLU A 1 108 ? -24.872 24.098 42.362 1.00 48.62 108 GLU A C 1
ATOM 890 O O . GLU A 1 108 ? -24.813 24.365 43.562 1.00 48.62 108 GLU A O 1
ATOM 895 N N . LYS A 1 109 ? -25.444 24.944 41.490 1.00 51.81 109 LYS A N 1
ATOM 896 C CA . LYS A 1 109 ? -25.947 26.285 41.852 1.00 51.81 109 LYS A CA 1
ATOM 897 C C . LYS A 1 109 ? -27.446 26.500 41.653 1.00 51.81 109 LYS A C 1
ATOM 899 O O . LYS A 1 109 ? -27.947 27.554 42.040 1.00 51.81 109 LYS A O 1
ATOM 904 N N . ILE A 1 110 ? -28.187 25.539 41.101 1.00 55.12 110 ILE A N 1
ATOM 905 C CA . ILE A 1 110 ? -29.645 25.658 40.960 1.00 55.12 110 ILE A CA 1
ATOM 906 C C . ILE A 1 110 ? -30.326 24.957 42.140 1.00 55.12 110 ILE A C 1
ATOM 908 O O . ILE A 1 110 ? -30.856 23.857 42.027 1.00 55.12 110 ILE A O 1
ATOM 912 N N . CYS A 1 111 ? -30.339 25.631 43.288 1.00 56.28 111 CYS A N 1
ATOM 913 C CA . CYS A 1 111 ? -31.457 25.503 44.217 1.00 56.28 111 CYS A CA 1
ATOM 914 C C . CYS A 1 111 ? -32.457 26.597 43.839 1.00 56.28 111 CYS A C 1
ATOM 916 O O . CYS A 1 111 ? -32.093 27.769 43.741 1.00 56.28 111 CYS A O 1
ATOM 918 N N . SER A 1 112 ? -33.709 26.230 43.574 1.00 62.25 112 SER A N 1
ATOM 919 C CA . SER A 1 112 ? -34.760 27.216 43.315 1.00 62.25 112 SER A CA 1
ATOM 920 C C . SER A 1 112 ? -34.948 28.127 44.540 1.00 62.25 112 SER A C 1
ATOM 922 O O . SER A 1 112 ? -34.636 27.741 45.666 1.00 62.25 112 SER A O 1
ATOM 924 N N . VAL A 1 113 ? -35.478 29.339 44.354 1.00 59.09 113 VAL A N 1
ATOM 925 C CA . VAL A 1 113 ? -35.775 30.279 45.457 1.00 59.09 113 VAL A CA 1
ATOM 926 C C . VAL A 1 113 ? -36.554 29.635 46.628 1.00 59.09 113 VAL A C 1
ATOM 928 O O . 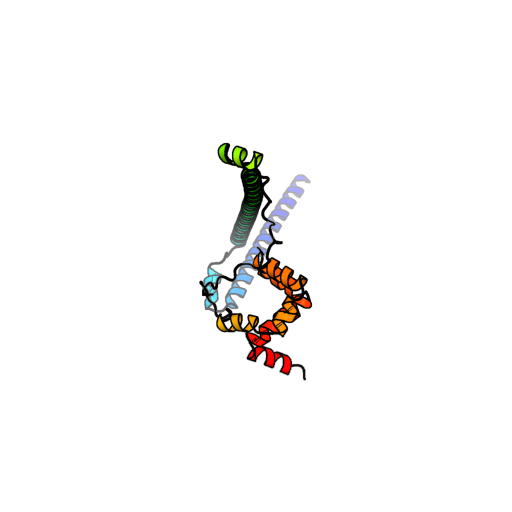VAL A 1 113 ? -36.186 29.885 47.776 1.00 59.09 113 VAL A O 1
ATOM 931 N N . PRO A 1 114 ? -37.562 28.759 46.413 1.00 59.06 114 PRO A N 1
ATOM 932 C CA . PRO A 1 114 ? -38.193 28.044 47.526 1.00 59.06 114 PRO A CA 1
ATOM 933 C C . PRO A 1 114 ? -37.255 27.054 48.240 1.00 59.06 114 PRO A C 1
ATOM 935 O O . PRO A 1 114 ? -37.365 26.895 49.449 1.00 59.06 114 PRO A O 1
ATOM 938 N N . CYS A 1 115 ? -36.296 26.443 47.540 1.00 60.59 115 CYS A N 1
ATOM 939 C CA . CYS A 1 115 ? -35.286 25.556 48.129 1.00 60.59 115 CYS A CA 1
ATOM 940 C C . CYS A 1 115 ? -34.291 26.339 49.012 1.00 60.59 115 CYS A C 1
ATOM 942 O O . CYS A 1 115 ? -33.966 25.920 50.120 1.00 60.59 115 CYS A O 1
ATOM 944 N N . PHE A 1 116 ? -33.903 27.544 48.581 1.00 56.75 116 PHE A N 1
ATOM 945 C CA . PHE A 1 116 ? -33.052 28.454 49.355 1.00 56.75 116 PHE A CA 1
ATOM 946 C C . PHE A 1 116 ? -33.677 28.874 50.700 1.00 56.75 116 PHE A C 1
ATOM 948 O O . PHE A 1 116 ? -32.978 28.920 51.711 1.00 56.75 116 PHE A O 1
ATOM 955 N N . ASN A 1 117 ? -34.993 29.114 50.742 1.00 60.44 117 ASN A N 1
ATOM 956 C CA . ASN A 1 117 ? -35.696 29.456 51.986 1.00 60.44 117 ASN A CA 1
ATOM 957 C C . ASN A 1 117 ? -35.728 28.293 52.991 1.00 60.44 117 ASN A C 1
ATOM 959 O O . ASN A 1 117 ? -35.680 28.534 54.192 1.00 60.44 117 ASN A O 1
ATOM 963 N N . VAL A 1 118 ? -35.760 27.044 52.514 1.00 63.75 118 VAL A N 1
ATOM 964 C CA . VAL A 1 118 ? -35.694 25.845 53.369 1.00 63.75 118 VAL A CA 1
ATOM 965 C C . VAL A 1 118 ? -34.262 25.610 53.872 1.00 63.75 118 VAL A C 1
ATOM 967 O O . VAL A 1 118 ? -34.065 25.256 55.031 1.00 63.75 118 VAL A O 1
ATOM 970 N N . HIS A 1 119 ? -33.249 25.885 53.043 1.00 60.47 119 HIS A N 1
ATOM 971 C CA . HIS A 1 119 ? -31.831 25.717 53.399 1.00 60.47 119 HIS A CA 1
ATOM 972 C C . HIS A 1 119 ? -31.307 26.757 54.400 1.00 60.47 119 HIS A C 1
ATOM 974 O O . HIS A 1 119 ? -30.293 26.528 55.056 1.00 60.47 119 HIS A O 1
ATOM 980 N N . LYS A 1 120 ? -31.974 27.912 54.506 1.00 56.75 120 LYS A N 1
ATOM 981 C CA . LYS A 1 120 ? -31.645 28.951 55.490 1.00 56.75 120 LYS A CA 1
ATOM 982 C C . LYS A 1 120 ? -31.933 28.499 56.928 1.00 56.75 120 LYS A C 1
ATOM 984 O O . LYS A 1 120 ? -31.225 28.913 57.839 1.00 56.75 120 LYS A O 1
ATOM 989 N N . GLU A 1 121 ? -32.947 27.656 57.110 1.00 64.06 121 GLU A N 1
ATOM 990 C CA . GLU A 1 121 ? -33.398 27.178 58.423 1.00 64.06 121 GLU A CA 1
ATOM 991 C C . GLU A 1 121 ? -32.763 25.822 58.805 1.00 64.06 121 GLU A C 1
ATOM 993 O O . GLU A 1 121 ? -32.622 25.526 59.989 1.00 64.06 121 GLU A O 1
ATOM 998 N N . LEU A 1 122 ? -32.326 25.008 57.828 1.00 59.06 122 LEU A N 1
ATOM 999 C CA . LEU A 1 122 ? -31.621 23.733 58.042 1.00 59.06 122 LEU A CA 1
ATOM 1000 C C . LEU A 1 122 ? -30.482 23.550 57.010 1.00 59.06 122 LEU A C 1
ATOM 1002 O O . LEU A 1 122 ? -30.764 23.494 55.810 1.00 59.06 122 LEU A O 1
ATOM 1006 N N . PRO A 1 123 ? -29.202 23.430 57.422 1.00 57.38 123 PRO A N 1
ATOM 1007 C CA . PRO A 1 123 ? -28.090 23.255 56.488 1.00 57.38 123 PRO A CA 1
ATOM 1008 C C . PRO A 1 123 ? -28.116 21.869 55.822 1.00 57.38 123 PRO A C 1
ATOM 1010 O O . PRO A 1 123 ? -28.277 20.846 56.482 1.00 57.38 123 PRO A O 1
ATOM 1013 N N . CYS A 1 124 ? -27.935 21.839 54.500 1.00 60.91 124 CYS A N 1
ATOM 1014 C CA . CYS A 1 124 ? -27.913 20.616 53.696 1.00 60.91 124 CYS A CA 1
ATOM 1015 C C . CYS A 1 124 ? -26.547 19.914 53.787 1.00 60.91 124 CYS A C 1
ATOM 1017 O O . CYS A 1 124 ? -25.512 20.522 53.495 1.00 60.91 124 CYS A O 1
ATOM 1019 N N . GLU A 1 125 ? -26.535 18.626 54.141 1.00 57.88 125 GLU A N 1
ATOM 1020 C CA . GLU A 1 125 ? -25.356 17.779 53.961 1.00 57.88 125 GLU A CA 1
ATOM 1021 C C . GLU A 1 125 ? -25.225 17.357 52.496 1.00 57.88 125 GLU A C 1
ATOM 1023 O O . GLU A 1 125 ? -26.144 16.822 51.874 1.00 57.88 125 GLU A O 1
ATOM 1028 N N . LYS A 1 126 ? -24.040 17.610 51.939 1.00 52.72 126 LYS A N 1
ATOM 1029 C CA . LYS A 1 126 ? -23.664 17.204 50.584 1.00 52.72 126 LYS A CA 1
ATOM 1030 C C . LYS A 1 126 ? -23.694 15.672 50.532 1.00 52.72 126 LYS A C 1
ATOM 1032 O O . LYS A 1 126 ? -23.059 15.062 51.393 1.00 52.72 126 LYS A O 1
ATOM 1037 N N . PRO A 1 127 ? -24.340 15.032 49.543 1.00 49.16 127 PRO A N 1
ATOM 1038 C CA . PRO A 1 127 ? -24.213 13.593 49.380 1.00 49.16 127 PRO A CA 1
ATOM 1039 C C . PRO A 1 127 ? -22.738 13.252 49.166 1.00 49.16 127 PRO A C 1
ATOM 1041 O O . PRO A 1 127 ? -22.127 13.701 48.194 1.00 49.16 127 PRO A O 1
ATOM 1044 N N . THR A 1 128 ? -22.152 12.496 50.092 1.00 41.69 128 THR A N 1
ATOM 1045 C CA . THR A 1 128 ? -20.801 11.956 49.957 1.00 41.69 128 THR A CA 1
ATOM 1046 C C . THR A 1 128 ? -20.788 11.043 48.739 1.00 41.69 128 THR A C 1
ATOM 1048 O O . THR A 1 128 ? -21.274 9.914 48.785 1.00 41.69 128 THR A O 1
ATOM 1051 N N . VAL A 1 129 ? -20.273 11.551 47.621 1.00 42.91 129 VAL A N 1
ATOM 1052 C CA . VAL A 1 129 ? -20.002 10.742 46.437 1.00 42.91 129 VAL A CA 1
ATOM 1053 C C . VAL A 1 129 ? -18.898 9.766 46.833 1.00 42.91 129 VAL A C 1
ATOM 1055 O O . VAL A 1 129 ? -17.759 10.165 47.074 1.00 42.91 129 VAL A O 1
ATOM 1058 N N . ALA A 1 130 ? -19.266 8.492 46.968 1.00 45.81 130 ALA A N 1
ATOM 1059 C CA . ALA A 1 130 ? -18.312 7.396 47.048 1.00 45.81 130 ALA A CA 1
ATOM 1060 C C . ALA A 1 130 ? -17.337 7.488 45.856 1.00 45.81 130 ALA A C 1
ATOM 1062 O O . ALA A 1 130 ? -17.750 7.939 44.782 1.00 45.81 130 ALA A O 1
ATOM 1063 N N . PRO A 1 131 ? -16.058 7.093 46.019 1.00 45.31 131 PRO A N 1
ATOM 1064 C CA . PRO A 1 131 ? -15.083 7.129 44.932 1.00 45.31 131 PRO A CA 1
ATOM 1065 C C . PRO A 1 131 ? -15.650 6.442 43.681 1.00 45.31 131 PRO A C 1
ATOM 1067 O O . PRO A 1 131 ? -16.443 5.506 43.833 1.00 45.31 131 PRO A O 1
ATOM 1070 N N . PRO A 1 132 ? -15.280 6.889 42.462 1.00 38.31 132 PRO A N 1
ATOM 1071 C CA . PRO A 1 132 ? -15.774 6.298 41.228 1.00 38.31 132 PRO A CA 1
ATOM 1072 C C . PRO A 1 132 ? -15.571 4.790 41.287 1.00 38.31 132 PRO A C 1
ATOM 1074 O O . PRO A 1 132 ? -14.448 4.294 41.301 1.00 38.31 132 PRO A O 1
ATOM 1077 N N . SER A 1 133 ? -16.680 4.068 41.385 1.00 44.59 133 SER A N 1
ATOM 1078 C CA . SER A 1 133 ? -16.695 2.630 41.221 1.00 44.59 133 SER A CA 1
ATOM 1079 C C . SER A 1 133 ? -16.178 2.355 39.811 1.00 44.59 133 SER A C 1
ATOM 1081 O O . SER A 1 133 ? -16.850 2.685 38.838 1.00 44.59 133 SER A O 1
ATOM 1083 N N . GLU A 1 134 ? -14.992 1.753 39.692 1.00 42.31 134 GLU A N 1
ATOM 1084 C CA . GLU A 1 134 ? -14.443 1.198 38.442 1.00 42.31 134 GLU A CA 1
ATOM 1085 C C . GLU A 1 134 ? -15.281 0.029 37.885 1.00 42.31 134 GLU A C 1
ATOM 1087 O O . GLU A 1 134 ? -14.859 -0.680 36.975 1.00 42.31 134 GLU A O 1
ATOM 1092 N N . ASN A 1 135 ? -16.496 -0.179 38.388 1.00 41.16 135 ASN A N 1
ATOM 1093 C CA . ASN A 1 135 ? -17.430 -1.117 37.804 1.00 41.16 135 ASN A CA 1
ATOM 1094 C C . ASN A 1 135 ? -18.153 -0.419 36.653 1.00 41.16 135 ASN A C 1
ATOM 1096 O O . ASN A 1 135 ? -19.229 0.158 36.820 1.00 41.16 135 ASN A O 1
ATOM 1100 N N . LEU A 1 136 ? -17.546 -0.500 35.464 1.00 38.94 136 LEU A N 1
ATOM 1101 C CA . LEU A 1 136 ? -18.324 -0.511 34.229 1.00 38.94 136 LEU A CA 1
ATOM 1102 C C . LEU A 1 136 ? -19.494 -1.484 34.445 1.00 38.94 136 LEU A C 1
ATOM 1104 O O . LEU A 1 136 ? -19.247 -2.615 34.877 1.00 38.94 136 LEU A O 1
ATOM 1108 N N . PRO A 1 137 ? -20.750 -1.080 34.196 1.00 35.44 137 PRO A N 1
ATOM 1109 C CA . PRO A 1 137 ? -21.857 -2.015 34.227 1.00 35.44 137 PRO A CA 1
ATOM 1110 C C . PRO A 1 137 ? -21.546 -3.098 33.197 1.00 35.44 137 PRO A C 1
ATOM 1112 O O . PRO A 1 137 ? -21.503 -2.825 31.998 1.00 35.44 137 PRO A O 1
ATOM 1115 N N . VAL A 1 138 ? -21.289 -4.320 33.661 1.00 44.59 138 VAL A N 1
ATOM 1116 C CA . VAL A 1 138 ? -21.319 -5.505 32.805 1.00 44.59 138 VAL A CA 1
ATOM 1117 C C . VAL A 1 138 ? -22.795 -5.743 32.505 1.00 44.59 138 VAL A C 1
ATOM 1119 O O . VAL A 1 138 ? -23.456 -6.580 33.114 1.00 44.59 138 VAL A O 1
ATOM 1122 N N . GLU A 1 139 ? -23.358 -4.923 31.619 1.00 39.84 139 GLU A N 1
ATOM 1123 C CA . GLU A 1 139 ? -24.562 -5.321 30.915 1.00 39.84 139 GLU A CA 1
ATOM 1124 C C . GLU A 1 139 ? -24.191 -6.586 30.144 1.00 39.84 139 GLU A C 1
ATOM 1126 O O . GLU A 1 139 ? -23.259 -6.586 29.338 1.00 39.84 139 GLU A O 1
ATOM 1131 N N . ASN A 1 140 ? -24.898 -7.680 30.435 1.00 49.50 140 ASN A N 1
ATOM 1132 C CA . ASN A 1 140 ? -24.905 -8.897 29.630 1.00 49.50 140 ASN A CA 1
ATOM 1133 C C . ASN A 1 140 ? -25.489 -8.562 28.250 1.00 49.50 140 ASN A C 1
ATOM 1135 O O . ASN A 1 140 ? -26.623 -8.917 27.930 1.00 49.50 140 ASN A O 1
ATOM 1139 N N . VAL A 1 141 ? -24.732 -7.829 27.438 1.00 45.69 141 VAL A N 1
ATOM 1140 C CA . VAL A 1 141 ? -25.015 -7.670 26.021 1.00 45.69 141 VAL A CA 1
ATOM 1141 C C . VAL A 1 141 ? -24.801 -9.052 25.405 1.00 45.69 141 VAL A C 1
ATOM 1143 O O . VAL A 1 141 ? -23.729 -9.633 25.600 1.00 45.69 141 VAL A O 1
ATOM 1146 N N . PRO A 1 142 ? -25.788 -9.622 24.690 1.00 52.16 142 PRO A N 1
ATOM 1147 C CA . PRO A 1 142 ? -25.574 -10.841 23.928 1.00 52.16 142 PRO A CA 1
ATOM 1148 C C . PRO A 1 142 ? -24.402 -10.600 22.977 1.00 52.16 142 PRO A C 1
ATOM 1150 O O . PRO A 1 142 ? -24.496 -9.796 22.050 1.00 52.16 142 PRO A O 1
ATOM 1153 N N . MET A 1 143 ? -23.271 -11.244 23.255 1.00 63.38 143 MET A N 1
ATOM 1154 C CA . MET A 1 143 ? -22.037 -11.073 22.501 1.00 63.38 143 MET A CA 1
ATOM 1155 C C . MET A 1 143 ? -22.201 -11.804 21.165 1.00 63.38 143 MET A C 1
ATOM 1157 O O . MET A 1 143 ? -21.747 -12.924 21.007 1.00 63.38 143 MET A O 1
ATOM 1161 N N . THR A 1 144 ? -22.940 -11.234 20.215 1.00 75.81 144 THR A N 1
ATOM 1162 C CA . THR A 1 144 ? -23.131 -11.831 18.886 1.00 75.81 144 THR A CA 1
ATOM 1163 C C . THR A 1 144 ? -22.254 -11.115 17.873 1.00 75.81 144 THR A C 1
ATOM 1165 O O . THR A 1 144 ? -22.344 -9.894 17.726 1.00 75.81 144 THR A O 1
ATOM 1168 N N . TYR A 1 145 ? -21.425 -11.860 17.142 1.00 81.31 145 TYR A N 1
ATOM 1169 C CA . TYR A 1 145 ? -20.623 -11.291 16.062 1.00 81.31 145 TYR A CA 1
ATOM 1170 C C . TYR A 1 145 ? -21.507 -10.824 14.912 1.00 81.31 145 TYR A C 1
ATOM 1172 O O . TYR A 1 145 ? -22.317 -11.583 14.386 1.00 81.31 145 TYR A O 1
ATOM 1180 N N . ARG A 1 146 ? -21.310 -9.577 14.477 1.00 82.06 146 ARG A N 1
ATOM 1181 C CA . ARG A 1 146 ? -22.019 -9.024 13.316 1.00 82.06 146 ARG A CA 1
ATOM 1182 C C . ARG A 1 146 ? -21.490 -9.578 11.987 1.00 82.06 146 ARG A C 1
ATOM 1184 O O . ARG A 1 146 ? -22.261 -9.718 11.047 1.00 82.06 146 ARG A O 1
ATOM 1191 N N . PHE A 1 147 ? -20.193 -9.894 11.927 1.00 84.62 147 PHE A N 1
ATOM 1192 C CA . PHE A 1 147 ? -19.493 -10.391 10.736 1.00 84.62 147 PHE A CA 1
ATOM 1193 C C . PHE A 1 147 ? -18.431 -11.439 11.133 1.00 84.62 147 PHE A C 1
ATOM 1195 O O . PHE A 1 147 ? -17.246 -11.112 11.189 1.00 84.62 147 PHE A O 1
ATOM 1202 N N . PRO A 1 148 ? -18.829 -12.670 11.500 1.00 86.75 148 PRO A N 1
ATOM 1203 C CA . PRO A 1 148 ? -17.876 -13.716 11.867 1.00 86.75 148 PRO A CA 1
ATOM 1204 C C . PRO A 1 148 ? -17.072 -14.195 10.648 1.00 86.75 148 PRO A C 1
ATOM 1206 O O . PRO A 1 148 ? -17.591 -14.290 9.537 1.00 86.75 148 PRO A O 1
ATOM 1209 N N . THR A 1 149 ? -15.807 -14.532 10.876 1.00 90.00 149 THR A N 1
ATOM 1210 C CA . THR A 1 149 ? -14.875 -15.121 9.898 1.00 90.00 149 THR A CA 1
ATOM 1211 C C . THR A 1 149 ? -14.349 -16.459 10.419 1.00 90.00 149 THR A C 1
ATOM 1213 O O . THR A 1 149 ? -14.629 -16.828 11.560 1.00 90.00 149 THR A O 1
ATOM 1216 N N . ALA A 1 150 ? -13.577 -17.187 9.607 1.00 87.00 150 ALA A N 1
ATOM 1217 C CA . ALA A 1 150 ? -12.966 -18.453 10.025 1.00 87.00 150 ALA A CA 1
ATOM 1218 C C . ALA A 1 150 ? -12.037 -18.302 11.247 1.00 87.00 150 ALA A C 1
ATOM 1220 O O . ALA A 1 150 ? -11.948 -19.224 12.053 1.00 87.00 150 ALA A O 1
ATOM 1221 N N . ASP A 1 151 ? -11.414 -17.131 11.409 1.00 87.12 151 ASP A N 1
ATOM 1222 C CA . ASP A 1 151 ? -10.496 -16.820 12.513 1.00 87.12 151 ASP A CA 1
ATOM 1223 C C . ASP A 1 151 ? -11.202 -16.154 13.710 1.00 87.12 151 ASP A C 1
ATOM 1225 O O . ASP A 1 151 ? -10.573 -15.769 14.696 1.00 87.12 151 ASP A O 1
ATOM 1229 N N . THR A 1 152 ? -12.527 -15.986 13.653 1.00 90.19 152 THR A N 1
ATOM 1230 C CA . THR A 1 152 ? -13.287 -15.406 14.763 1.00 90.19 152 THR A CA 1
ATOM 1231 C C . THR A 1 152 ? -13.473 -16.434 15.877 1.00 90.19 152 THR A C 1
ATOM 1233 O O . THR A 1 152 ? -14.119 -17.464 15.693 1.00 90.19 152 THR A O 1
ATOM 1236 N N . VAL A 1 153 ? -12.936 -16.129 17.061 1.00 90.56 153 VAL A N 1
ATOM 1237 C CA . VAL A 1 153 ? -13.067 -16.977 18.255 1.00 90.56 153 VAL A CA 1
ATOM 1238 C C . VAL A 1 153 ? -14.548 -17.131 18.641 1.00 90.56 153 VAL A C 1
ATOM 1240 O O . VAL A 1 153 ? -15.238 -16.125 18.758 1.00 90.56 153 VAL A O 1
ATOM 1243 N N . PRO A 1 154 ? -15.062 -18.350 18.881 1.00 90.06 154 PRO A N 1
ATOM 1244 C CA . PRO A 1 154 ? -16.428 -18.547 19.366 1.00 90.06 154 PRO A CA 1
ATOM 1245 C C . PRO A 1 154 ? -16.686 -17.882 20.725 1.00 90.06 154 PRO A C 1
ATOM 1247 O O . PRO A 1 154 ? -15.818 -17.856 21.602 1.00 90.06 154 PRO A O 1
ATOM 1250 N N . VAL A 1 155 ? -17.909 -17.393 20.926 1.00 88.81 155 VAL A N 1
ATOM 1251 C CA . VAL A 1 155 ? -18.318 -16.641 22.127 1.00 88.81 155 VAL A CA 1
ATOM 1252 C C . VAL A 1 155 ? -18.171 -17.485 23.389 1.00 88.81 155 VAL A C 1
ATOM 1254 O O . VAL A 1 155 ? -17.728 -16.987 24.421 1.00 88.81 155 VAL A O 1
ATOM 1257 N N . GLU A 1 156 ? -18.477 -18.776 23.297 1.00 88.69 156 GLU A N 1
ATOM 1258 C CA . GLU A 1 156 ? -18.370 -19.733 24.397 1.00 88.69 156 GLU A CA 1
ATOM 1259 C C . GLU A 1 156 ? -16.918 -19.845 24.880 1.00 88.69 156 GLU A C 1
ATOM 1261 O O . GLU A 1 156 ? -16.650 -19.884 26.082 1.00 88.69 156 GLU A O 1
ATOM 1266 N N . LYS A 1 157 ? -15.958 -19.821 23.946 1.00 90.19 157 LYS A N 1
ATOM 1267 C CA . LYS A 1 157 ? -14.527 -19.844 24.274 1.00 90.19 157 LYS A CA 1
ATOM 1268 C C . LYS A 1 157 ? -14.057 -18.515 24.862 1.00 90.19 157 LYS A C 1
ATOM 1270 O O . LYS A 1 157 ? -13.253 -18.525 25.789 1.00 90.19 157 LYS A O 1
ATOM 1275 N N . LEU A 1 158 ? -14.583 -17.382 24.391 1.00 89.31 158 LEU A N 1
ATOM 1276 C CA . LEU A 1 158 ? -14.315 -16.086 25.026 1.00 89.31 158 LEU A CA 1
ATOM 1277 C C . LEU A 1 158 ? -14.847 -16.026 26.462 1.00 89.31 158 LEU A C 1
ATOM 1279 O O . LEU A 1 158 ? -14.162 -15.524 27.348 1.00 89.31 158 LEU A O 1
ATOM 1283 N N . GLN A 1 159 ? -16.036 -16.573 26.719 1.00 89.31 159 GLN A N 1
ATOM 1284 C CA . GLN A 1 159 ? -16.589 -16.665 28.073 1.00 89.31 159 GLN A CA 1
ATOM 1285 C C . GLN A 1 159 ? -15.754 -17.584 28.977 1.00 89.31 159 GLN A C 1
ATOM 1287 O O . GLN A 1 159 ? -15.628 -17.323 30.176 1.00 89.31 159 GLN A O 1
ATOM 1292 N N . ALA A 1 160 ? -15.129 -18.625 28.420 1.00 91.56 160 ALA A N 1
ATOM 1293 C CA . ALA A 1 160 ? -14.212 -19.481 29.169 1.00 91.56 160 ALA A CA 1
ATOM 1294 C C . ALA A 1 160 ? -12.967 -18.722 29.671 1.00 91.56 160 ALA A C 1
ATOM 1296 O O . ALA A 1 160 ? -12.492 -19.011 30.770 1.00 91.56 160 ALA A O 1
ATOM 1297 N N . LEU A 1 161 ? -12.489 -17.697 28.946 1.00 93.12 161 LEU A N 1
ATOM 1298 C CA . LEU A 1 161 ? -11.360 -16.859 29.388 1.00 93.12 161 LEU A CA 1
ATOM 1299 C C . LEU A 1 161 ? -11.629 -16.178 30.736 1.00 93.12 161 LEU A C 1
ATOM 1301 O O . LEU A 1 161 ? -10.732 -16.101 31.570 1.00 93.12 161 LEU A O 1
ATOM 1305 N N . ALA A 1 162 ? -12.869 -15.741 30.984 1.00 89.12 162 ALA A N 1
ATOM 1306 C CA . ALA A 1 162 ? -13.251 -15.083 32.237 1.00 89.12 162 ALA A CA 1
ATOM 1307 C C . ALA A 1 162 ? -13.124 -15.999 33.469 1.00 89.12 162 ALA A C 1
ATOM 1309 O O . ALA A 1 162 ? -13.013 -15.520 34.598 1.00 89.12 162 ALA A O 1
ATOM 1310 N N . HIS A 1 163 ? -13.125 -17.317 33.258 1.00 91.00 163 HIS A N 1
ATOM 1311 C CA . HIS A 1 163 ? -13.025 -18.313 34.319 1.00 91.00 163 HIS A CA 1
ATOM 1312 C C . HIS A 1 163 ? -11.587 -18.799 34.547 1.00 91.00 163 HIS A C 1
ATOM 1314 O O . HIS A 1 163 ? -11.342 -19.439 35.565 1.00 91.00 163 HIS A O 1
ATOM 1320 N N . SER A 1 164 ? -10.642 -18.468 33.661 1.00 94.31 164 SER A N 1
ATOM 1321 C CA . SER A 1 164 ? -9.245 -18.892 33.778 1.00 94.31 164 SER A CA 1
ATOM 1322 C C . SER A 1 164 ? -8.484 -18.077 34.814 1.00 94.31 164 SER A C 1
ATOM 1324 O O . SER A 1 164 ? -8.408 -16.851 34.725 1.00 94.31 164 SER A O 1
ATOM 1326 N N . ASP A 1 165 ? -7.883 -18.766 35.780 1.00 93.81 165 ASP A N 1
ATOM 1327 C CA . ASP A 1 165 ? -7.079 -18.122 36.817 1.00 93.81 165 ASP A CA 1
ATOM 1328 C C . ASP A 1 165 ? -5.751 -17.584 36.266 1.00 93.81 165 ASP A C 1
ATOM 1330 O O . ASP A 1 165 ? -5.351 -16.491 36.650 1.00 93.81 165 ASP A O 1
ATOM 1334 N N . GLU A 1 166 ? -5.145 -18.260 35.283 1.00 93.62 166 GLU A N 1
ATOM 1335 C CA . GLU A 1 166 ? -3.931 -17.788 34.593 1.00 93.62 166 GLU A CA 1
ATOM 1336 C C . GLU A 1 166 ? -4.196 -16.463 33.853 1.00 93.62 166 GLU A C 1
ATOM 1338 O O . GLU A 1 166 ? -3.443 -15.500 33.974 1.00 93.62 166 GLU A O 1
ATOM 1343 N N . VAL A 1 167 ? -5.334 -16.359 33.153 1.00 94.69 167 VAL A N 1
ATOM 1344 C CA . VAL A 1 167 ? -5.728 -15.115 32.467 1.00 94.69 167 VAL A CA 1
ATOM 1345 C C . VAL A 1 167 ? -6.017 -14.001 33.477 1.00 94.69 167 VAL A C 1
ATOM 1347 O O . VAL A 1 167 ? -5.596 -12.860 33.273 1.00 94.69 167 VAL A O 1
ATOM 1350 N N . LYS A 1 168 ? -6.706 -14.304 34.587 1.00 94.25 168 LYS A N 1
ATOM 1351 C CA . LYS A 1 168 ? -6.952 -13.325 35.662 1.00 94.25 168 LYS A CA 1
ATOM 1352 C C . LYS A 1 168 ? -5.651 -12.838 36.297 1.00 94.25 168 LYS A C 1
ATOM 1354 O O . LYS A 1 168 ? -5.544 -11.650 36.595 1.00 94.25 168 LYS A O 1
ATOM 1359 N N . GLU A 1 169 ? -4.677 -13.723 36.486 1.00 94.06 169 GLU A N 1
ATOM 1360 C CA . GLU A 1 169 ? -3.359 -13.380 37.014 1.00 94.06 169 GLU A CA 1
ATOM 1361 C C . GLU A 1 169 ? -2.627 -12.420 36.071 1.00 94.06 169 GLU A C 1
ATOM 1363 O O . GLU A 1 169 ? -2.206 -11.348 36.511 1.00 94.06 169 GLU A O 1
ATOM 1368 N N . CYS A 1 170 ? -2.596 -12.694 34.763 1.00 92.50 170 CYS A N 1
ATOM 1369 C CA . CYS A 1 170 ? -2.046 -11.754 33.779 1.00 92.50 170 CYS A CA 1
ATOM 1370 C C . CYS A 1 170 ? -2.767 -10.389 33.813 1.00 92.50 170 CYS A C 1
ATOM 1372 O O . CYS A 1 170 ? -2.128 -9.336 33.776 1.00 92.50 170 CYS A O 1
ATOM 1374 N N . LEU A 1 171 ? -4.101 -10.383 33.931 1.00 94.31 171 LEU A N 1
ATOM 1375 C CA . LEU A 1 171 ? -4.919 -9.161 34.002 1.00 94.31 171 LEU A CA 1
ATOM 1376 C C . LEU A 1 171 ? -4.826 -8.418 35.344 1.00 94.31 171 LEU A C 1
ATOM 1378 O O . LEU A 1 171 ? -5.272 -7.265 35.445 1.00 94.31 171 LEU A O 1
ATOM 1382 N N . SER A 1 172 ? -4.247 -9.036 36.376 1.00 93.19 172 SER A N 1
ATOM 1383 C CA . SER A 1 172 ? -3.937 -8.351 37.633 1.00 93.19 172 SER A CA 1
ATOM 1384 C C . SER A 1 172 ? -2.891 -7.251 37.412 1.00 93.19 172 SER A C 1
ATOM 1386 O O . SER A 1 172 ? -2.945 -6.210 38.075 1.00 93.19 172 SER A O 1
ATOM 1388 N N . ASN A 1 173 ? -2.021 -7.423 36.408 1.00 89.44 173 ASN A N 1
ATOM 1389 C CA . ASN A 1 173 ? -1.011 -6.450 36.029 1.00 89.44 173 ASN A CA 1
ATOM 1390 C C . ASN A 1 173 ? -1.650 -5.228 35.329 1.00 89.44 173 ASN A C 1
ATOM 1392 O O . ASN A 1 173 ? -2.244 -5.353 34.251 1.00 89.44 173 ASN A O 1
ATOM 1396 N N . PRO A 1 174 ? -1.507 -4.010 35.887 1.00 90.69 174 PRO A N 1
ATOM 1397 C CA . PRO A 1 174 ? -2.100 -2.808 35.308 1.00 90.69 174 PRO A CA 1
ATOM 1398 C C . PRO A 1 174 ? -1.537 -2.460 33.922 1.00 90.69 174 PRO A C 1
ATOM 1400 O O . PRO A 1 174 ? -2.267 -1.900 33.104 1.00 90.69 174 PRO A O 1
ATOM 1403 N N . HIS A 1 175 ? -0.283 -2.813 33.620 1.00 90.44 175 HIS A N 1
ATOM 1404 C CA . HIS A 1 175 ? 0.315 -2.564 32.306 1.00 90.44 175 HIS A CA 1
ATOM 1405 C C . HIS A 1 175 ? -0.362 -3.391 31.216 1.00 90.44 175 HIS A C 1
ATOM 1407 O O . HIS A 1 175 ? -0.688 -2.850 30.163 1.00 90.44 175 HIS A O 1
ATOM 1413 N N . VAL A 1 176 ? -0.677 -4.657 31.498 1.00 92.56 176 VAL A N 1
ATOM 1414 C CA . VAL A 1 176 ? -1.414 -5.529 30.572 1.00 92.56 176 VAL A CA 1
ATOM 1415 C C . VAL A 1 176 ? -2.800 -4.949 30.280 1.00 92.56 176 VAL A C 1
ATOM 1417 O O . VAL A 1 176 ? -3.202 -4.838 29.122 1.00 92.56 176 VAL A O 1
ATOM 1420 N N . ARG A 1 177 ? -3.513 -4.477 31.313 1.00 94.19 177 ARG A N 1
ATOM 1421 C CA . ARG A 1 177 ? -4.815 -3.809 31.134 1.00 94.19 177 ARG A CA 1
ATOM 1422 C C . ARG A 1 177 ? -4.709 -2.529 30.306 1.00 94.19 177 ARG A C 1
ATOM 1424 O O . ARG A 1 177 ? -5.600 -2.251 29.507 1.00 94.19 177 ARG A O 1
ATOM 1431 N N . ASN A 1 178 ? -3.642 -1.753 30.482 1.00 91.69 178 ASN A N 1
ATOM 1432 C CA . ASN A 1 178 ? -3.413 -0.538 29.700 1.00 91.69 178 ASN A CA 1
ATOM 1433 C C . ASN A 1 178 ? -3.111 -0.856 28.231 1.00 91.69 178 ASN A C 1
ATOM 1435 O O . ASN A 1 178 ? -3.649 -0.184 27.353 1.00 91.69 178 ASN A O 1
ATOM 1439 N N . ILE A 1 179 ? -2.332 -1.909 27.960 1.00 92.94 179 ILE A N 1
ATOM 1440 C CA . ILE A 1 179 ? -2.095 -2.406 26.599 1.00 92.94 179 ILE A CA 1
ATOM 1441 C C . ILE A 1 179 ? -3.426 -2.805 25.950 1.00 92.94 179 ILE A C 1
ATOM 1443 O O . ILE A 1 179 ? 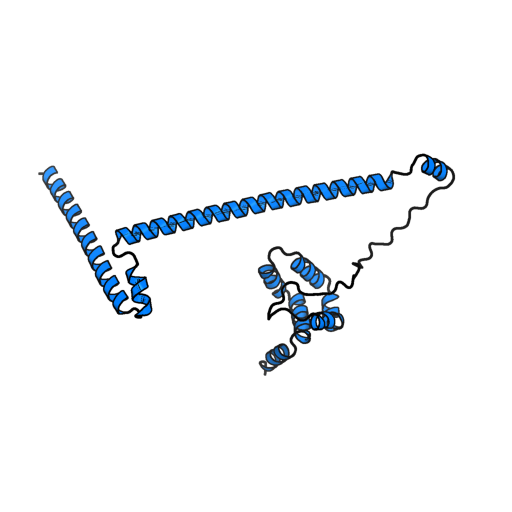-3.733 -2.329 24.862 1.00 92.94 179 ILE A O 1
ATOM 1447 N N . LEU A 1 180 ? -4.267 -3.589 26.635 1.00 93.19 180 LEU A N 1
ATOM 1448 C CA . LEU A 1 180 ? -5.583 -3.988 26.118 1.00 93.19 180 LEU A CA 1
ATOM 1449 C C . LEU A 1 180 ? -6.497 -2.792 25.828 1.00 93.19 180 LEU A C 1
ATOM 1451 O O . LEU A 1 180 ? -7.112 -2.737 24.765 1.00 93.19 180 LEU A O 1
ATOM 1455 N N . LYS A 1 181 ? -6.567 -1.814 26.741 1.00 92.62 181 LYS A N 1
ATOM 1456 C CA . LYS A 1 181 ? -7.341 -0.579 26.528 1.00 92.62 181 LYS A CA 1
ATOM 1457 C C . LYS A 1 181 ? -6.855 0.178 25.291 1.00 92.62 181 LYS A C 1
ATOM 1459 O O . LYS A 1 181 ? -7.679 0.596 24.483 1.00 92.62 181 LYS A O 1
ATOM 1464 N N . SER A 1 182 ? -5.537 0.301 25.128 1.00 90.50 182 SER A N 1
ATOM 1465 C CA . SER A 1 182 ? -4.920 0.942 23.963 1.00 90.50 182 SER A CA 1
ATOM 1466 C C . SER A 1 182 ? -5.243 0.198 22.663 1.00 90.50 182 SER A C 1
ATOM 1468 O O . SER A 1 182 ? -5.645 0.821 21.685 1.00 90.50 182 SER A O 1
ATOM 1470 N N . LEU A 1 183 ? -5.165 -1.138 22.661 1.00 92.75 183 LEU A N 1
ATOM 1471 C CA . LEU A 1 183 ? -5.489 -1.965 21.494 1.00 92.75 183 LEU A CA 1
ATOM 1472 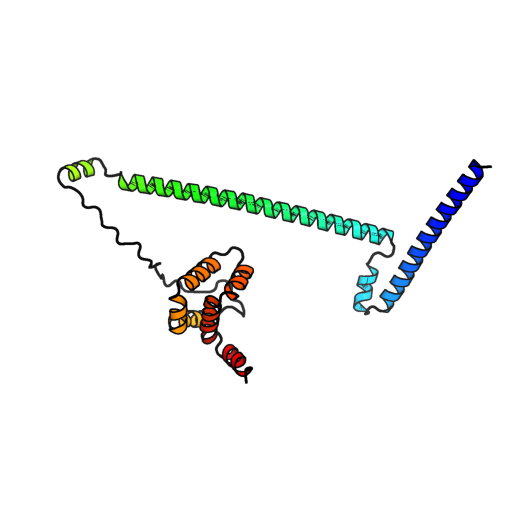C C . LEU A 1 183 ? -6.945 -1.800 21.048 1.00 92.75 183 LEU A C 1
ATOM 1474 O O . LEU A 1 183 ? -7.199 -1.625 19.860 1.00 92.75 183 LEU A O 1
ATOM 1478 N N . VAL A 1 184 ? -7.892 -1.809 21.991 1.00 90.00 184 VAL A N 1
ATOM 1479 C CA . VAL A 1 184 ? -9.328 -1.641 21.695 1.00 90.00 184 VAL A CA 1
ATOM 1480 C C . VAL A 1 184 ? -9.637 -0.250 21.133 1.00 90.00 184 VAL A C 1
ATOM 1482 O O . VAL A 1 184 ? -10.554 -0.101 20.330 1.00 90.00 184 VAL A O 1
ATOM 1485 N N . GLN A 1 185 ? -8.880 0.767 21.544 1.00 89.50 185 GLN A N 1
ATOM 1486 C CA . GLN A 1 185 ? -9.061 2.156 21.114 1.00 89.50 185 GLN A CA 1
ATOM 1487 C C . GLN A 1 185 ? -8.189 2.537 19.906 1.00 89.50 185 GLN A C 1
ATOM 1489 O O . GLN A 1 185 ? -8.263 3.673 19.438 1.00 89.50 185 GLN A O 1
ATOM 1494 N N . SER A 1 186 ? -7.354 1.622 19.406 1.00 91.81 186 SER A N 1
ATOM 1495 C CA . SER A 1 186 ? -6.364 1.943 18.383 1.00 91.81 186 SER A CA 1
ATOM 1496 C C . SER A 1 186 ? -6.995 2.191 17.016 1.00 91.81 186 SER A C 1
ATOM 1498 O O . SER A 1 186 ? -7.802 1.404 16.522 1.00 91.81 186 SER A O 1
ATOM 1500 N N . GLN A 1 187 ? -6.534 3.256 16.358 1.00 88.88 187 GLN A N 1
ATOM 1501 C CA . GLN A 1 187 ? -6.834 3.548 14.955 1.00 88.88 187 GLN A CA 1
ATOM 1502 C C . GLN A 1 187 ? -6.030 2.658 13.984 1.00 88.88 187 GLN A C 1
ATOM 1504 O O . GLN A 1 187 ? -6.366 2.569 12.806 1.00 88.88 187 GLN A O 1
ATOM 1509 N N . THR A 1 188 ? -4.980 1.977 14.467 1.00 88.81 188 THR A N 1
ATOM 1510 C CA . THR A 1 188 ? -4.107 1.087 13.678 1.00 88.81 188 THR A CA 1
ATOM 1511 C C . THR A 1 188 ? -3.948 -0.283 14.365 1.00 88.81 188 THR A C 1
ATOM 1513 O O . THR A 1 188 ? -2.909 -0.576 14.966 1.00 88.81 188 THR A O 1
ATOM 1516 N N . PRO A 1 189 ? -4.977 -1.155 14.320 1.00 86.56 189 PRO A N 1
ATOM 1517 C CA . PRO A 1 189 ? -4.997 -2.392 15.107 1.00 86.56 189 PRO A CA 1
ATOM 1518 C C . PRO A 1 189 ? -3.840 -3.352 14.799 1.00 86.56 189 PRO A C 1
ATOM 1520 O O . PRO A 1 189 ? -3.280 -3.940 15.720 1.00 86.56 189 PRO A O 1
ATOM 1523 N N . GLU A 1 190 ? -3.439 -3.471 13.530 1.00 87.50 190 GLU A N 1
ATOM 1524 C CA . GLU A 1 190 ? -2.391 -4.398 13.072 1.00 87.50 190 GLU A CA 1
ATOM 1525 C C . GLU A 1 190 ? -0.988 -4.022 13.584 1.00 87.50 190 GLU A C 1
ATOM 1527 O O . GLU A 1 190 ? -0.239 -4.854 14.104 1.00 87.50 190 GLU A O 1
ATOM 1532 N N . THR A 1 191 ? -0.625 -2.743 13.508 1.00 91.25 191 THR A N 1
ATOM 1533 C CA . THR A 1 191 ? 0.658 -2.263 14.043 1.00 91.25 191 THR A CA 1
ATOM 1534 C C . THR A 1 191 ? 0.655 -2.277 15.569 1.00 91.25 191 THR A C 1
ATOM 1536 O O . THR A 1 191 ? 1.659 -2.624 16.194 1.00 91.25 191 THR A O 1
ATOM 1539 N N . SER A 1 192 ? -0.486 -1.950 16.180 1.00 92.19 192 SER A N 1
ATOM 1540 C CA . SER A 1 192 ? -0.637 -1.912 17.633 1.00 92.19 192 SER A CA 1
ATOM 1541 C C . SER A 1 192 ? -0.516 -3.302 18.242 1.00 92.19 192 SER A C 1
ATOM 1543 O O . SER A 1 192 ? 0.222 -3.467 19.213 1.00 92.19 192 SER A O 1
ATOM 1545 N N . ILE A 1 193 ? -1.156 -4.314 17.643 1.00 93.62 193 ILE A N 1
ATOM 1546 C CA . ILE A 1 193 ? -1.017 -5.699 18.102 1.00 93.62 193 ILE A CA 1
ATOM 1547 C C . ILE A 1 193 ? 0.418 -6.198 17.904 1.00 93.62 193 ILE A C 1
ATOM 1549 O O . ILE A 1 193 ? 0.983 -6.790 18.817 1.00 93.62 193 ILE A O 1
ATOM 1553 N N . THR A 1 194 ? 1.061 -5.867 16.779 1.00 93.19 194 THR A N 1
ATOM 1554 C CA . THR A 1 194 ? 2.462 -6.239 16.512 1.00 93.19 194 THR A CA 1
ATOM 1555 C C . THR A 1 194 ? 3.421 -5.649 17.546 1.00 93.19 194 THR A C 1
ATOM 1557 O O . THR A 1 194 ? 4.372 -6.306 17.966 1.00 93.19 194 THR A O 1
ATOM 1560 N N . ASN A 1 195 ? 3.187 -4.409 17.980 1.00 91.19 195 ASN A N 1
ATOM 1561 C CA . ASN A 1 195 ? 3.987 -3.789 19.031 1.00 91.19 195 ASN A CA 1
ATOM 1562 C C . ASN A 1 195 ? 3.684 -4.380 20.408 1.00 91.19 195 ASN A C 1
ATOM 1564 O O . ASN A 1 195 ? 4.622 -4.659 21.148 1.00 91.19 195 ASN A O 1
ATOM 1568 N N . ALA A 1 196 ? 2.414 -4.638 20.726 1.00 92.50 196 ALA A N 1
ATOM 1569 C CA . ALA A 1 196 ? 2.032 -5.290 21.975 1.00 92.50 196 ALA A CA 1
ATOM 1570 C C . ALA A 1 196 ? 2.673 -6.681 22.107 1.00 92.50 196 ALA A C 1
ATOM 1572 O O . ALA A 1 196 ? 3.164 -7.024 23.174 1.00 92.50 196 ALA A O 1
ATOM 1573 N N . MET A 1 197 ? 2.773 -7.446 21.014 1.00 92.50 197 MET A N 1
ATOM 1574 C CA . MET A 1 197 ? 3.430 -8.762 20.997 1.00 92.50 197 MET A CA 1
ATOM 1575 C C . MET A 1 197 ? 4.931 -8.729 21.335 1.00 92.50 197 MET A C 1
ATOM 1577 O O . MET A 1 197 ? 5.504 -9.778 21.621 1.00 92.50 197 MET A O 1
ATOM 1581 N N . LYS A 1 198 ? 5.579 -7.555 21.322 1.00 91.94 198 LYS A N 1
ATOM 1582 C CA . LYS A 1 198 ? 6.976 -7.396 21.765 1.00 91.94 198 LYS A CA 1
ATOM 1583 C C . LYS A 1 198 ? 7.100 -7.289 23.286 1.00 91.94 198 LYS A C 1
ATOM 1585 O O . LYS A 1 198 ? 8.190 -7.499 23.810 1.00 91.94 198 LYS A O 1
ATOM 1590 N N . GLU A 1 199 ? 6.014 -6.957 23.982 1.00 90.50 199 GLU A N 1
ATOM 1591 C CA . GLU A 1 199 ? 5.986 -6.833 25.437 1.00 90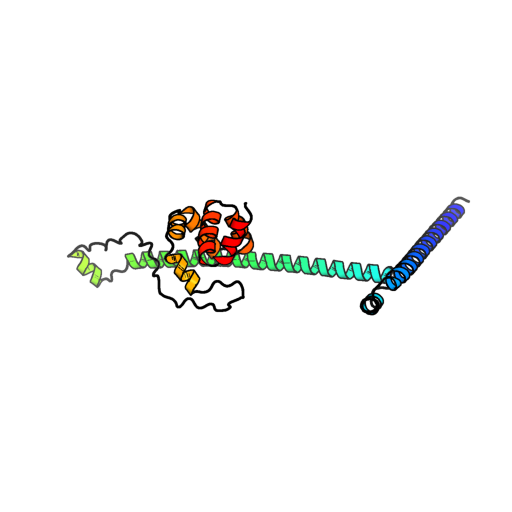.50 199 GLU A CA 1
ATOM 1592 C C . GLU A 1 199 ? 5.802 -8.221 26.074 1.00 90.50 199 GLU A C 1
ATOM 1594 O O . GLU A 1 199 ? 4.755 -8.844 25.868 1.00 90.50 199 GLU A O 1
ATOM 1599 N N . PRO A 1 200 ? 6.756 -8.719 26.889 1.00 91.94 200 PRO A N 1
ATOM 1600 C CA . PRO A 1 200 ? 6.676 -10.062 27.473 1.00 91.94 200 PRO A CA 1
ATOM 1601 C C . PRO A 1 200 ? 5.384 -10.302 28.261 1.00 91.94 200 PRO A C 1
ATOM 1603 O O . PRO A 1 200 ? 4.743 -11.336 28.117 1.00 91.94 200 PRO A O 1
ATOM 1606 N N . ILE A 1 201 ? 4.936 -9.292 29.009 1.00 91.81 201 ILE A N 1
ATOM 1607 C CA . ILE A 1 201 ? 3.705 -9.339 29.809 1.00 91.81 201 ILE A CA 1
ATOM 1608 C C . ILE A 1 201 ? 2.434 -9.504 28.962 1.00 91.81 201 ILE A C 1
ATOM 1610 O O . ILE A 1 201 ? 1.436 -10.050 29.428 1.00 91.81 201 ILE A O 1
ATOM 1614 N N . PHE A 1 202 ? 2.444 -9.011 27.722 1.00 94.56 202 PHE A N 1
ATOM 1615 C CA . PHE A 1 202 ? 1.325 -9.174 26.801 1.00 94.56 202 PHE A CA 1
ATOM 1616 C C . PHE A 1 202 ? 1.417 -10.511 26.068 1.00 94.56 202 PHE A C 1
ATOM 1618 O O . PHE A 1 202 ? 0.394 -11.157 25.850 1.00 94.56 202 PHE A O 1
ATOM 1625 N N . LEU A 1 203 ? 2.634 -10.958 25.745 1.00 94.00 203 LEU A N 1
ATOM 1626 C CA . LEU A 1 203 ? 2.870 -12.279 25.173 1.00 94.00 203 LEU A CA 1
ATOM 1627 C C . LEU A 1 203 ? 2.399 -13.397 26.116 1.00 94.00 203 LEU A C 1
ATOM 1629 O O . LEU A 1 203 ? 1.728 -14.321 25.665 1.00 94.00 203 LEU A O 1
ATOM 1633 N N . GLU A 1 204 ? 2.678 -13.283 27.416 1.00 92.69 204 GLU A N 1
ATOM 1634 C CA . GLU A 1 204 ? 2.190 -14.213 28.445 1.00 92.69 204 GLU A CA 1
ATOM 1635 C C . GLU A 1 204 ? 0.656 -14.278 28.469 1.00 92.69 204 GLU A C 1
ATOM 1637 O O . GLU A 1 204 ? 0.079 -15.367 28.428 1.00 92.69 204 GLU A O 1
ATOM 1642 N N . LEU A 1 205 ? -0.022 -13.122 28.433 1.00 95.69 205 LEU A N 1
ATOM 1643 C CA . LEU A 1 205 ? -1.483 -13.073 28.328 1.00 95.69 205 LEU A CA 1
ATOM 1644 C C . LEU A 1 205 ? -1.975 -13.754 27.041 1.00 95.69 205 LEU A C 1
ATOM 1646 O O . LEU A 1 205 ? -2.931 -14.529 27.081 1.00 95.69 205 LEU A O 1
ATOM 1650 N N . ALA A 1 206 ? -1.354 -13.459 25.897 1.00 94.62 206 ALA A N 1
ATOM 1651 C CA . ALA A 1 206 ? -1.745 -14.033 24.613 1.00 94.62 206 ALA A CA 1
ATOM 1652 C C . ALA A 1 206 ? -1.624 -15.563 24.633 1.00 94.62 206 ALA A C 1
ATOM 1654 O O . ALA A 1 206 ? -2.548 -16.260 24.215 1.00 94.62 206 ALA A O 1
ATOM 1655 N N . GLN A 1 207 ? -0.534 -16.090 25.195 1.00 92.38 207 GLN A N 1
ATOM 1656 C CA . GLN A 1 207 ? -0.332 -17.526 25.382 1.00 92.38 207 GLN A CA 1
ATOM 1657 C C . GLN A 1 207 ? -1.390 -18.139 26.308 1.00 92.38 207 GLN A C 1
ATOM 1659 O O . GLN A 1 207 ? -1.981 -19.162 25.959 1.00 92.38 207 GLN A O 1
ATOM 1664 N N . ALA A 1 208 ? -1.676 -17.506 27.450 1.00 92.94 208 ALA A N 1
ATOM 1665 C CA . ALA A 1 208 ? -2.708 -17.958 28.382 1.00 92.94 208 ALA A CA 1
ATOM 1666 C C . ALA A 1 208 ? -4.098 -18.017 27.721 1.00 92.94 208 ALA A C 1
ATOM 1668 O O . ALA A 1 208 ? -4.847 -18.976 27.914 1.00 92.94 208 ALA A O 1
ATOM 1669 N N . CYS A 1 209 ? -4.428 -17.035 26.878 1.00 94.62 209 CYS A N 1
ATOM 1670 C CA . CYS A 1 209 ? -5.659 -17.039 26.093 1.00 94.62 209 CYS A CA 1
ATOM 1671 C C . CYS A 1 209 ? -5.675 -18.171 25.053 1.00 94.62 209 CYS A C 1
ATOM 1673 O O . CYS A 1 209 ? -6.669 -18.896 24.958 1.00 94.62 209 CYS A O 1
ATOM 1675 N N . LEU A 1 210 ? -4.585 -18.358 24.297 1.00 93.25 210 LEU A N 1
ATOM 1676 C CA . LEU A 1 210 ? -4.478 -19.376 23.240 1.00 93.25 210 LEU A CA 1
ATOM 1677 C C . LEU A 1 210 ? -4.641 -20.806 23.764 1.00 93.25 210 LEU A C 1
ATOM 1679 O O . LEU A 1 210 ? -5.311 -21.603 23.111 1.00 93.25 210 LEU A O 1
ATOM 1683 N N . LYS A 1 211 ? -4.146 -21.112 24.970 1.00 91.50 211 LYS A N 1
ATOM 1684 C CA . LYS A 1 211 ? -4.377 -22.409 25.639 1.00 91.50 211 LYS A CA 1
ATOM 1685 C C . LYS A 1 211 ? -5.860 -22.775 25.749 1.00 91.50 211 LYS A C 1
ATOM 1687 O O . LYS A 1 211 ? -6.209 -23.952 25.719 1.00 91.50 211 LYS A O 1
ATOM 1692 N N . ILE A 1 212 ? -6.726 -21.773 25.894 1.00 92.44 212 ILE A N 1
ATOM 1693 C CA . ILE A 1 212 ? -8.168 -21.947 26.093 1.00 92.44 212 ILE A CA 1
ATOM 1694 C C . ILE A 1 212 ? -8.900 -21.895 24.753 1.00 92.44 212 ILE A C 1
ATOM 1696 O O . ILE A 1 212 ? -9.792 -22.707 24.497 1.00 92.44 212 ILE A O 1
ATOM 1700 N N . VAL A 1 213 ? -8.536 -20.947 23.882 1.00 92.25 213 VAL A N 1
ATOM 1701 C CA . VAL A 1 213 ? -9.244 -20.761 22.608 1.00 92.25 213 VAL A CA 1
ATOM 1702 C C . VAL A 1 213 ? -8.845 -21.800 21.555 1.00 92.25 213 VAL A C 1
ATOM 1704 O O . VAL A 1 213 ? -9.697 -22.241 20.777 1.00 92.25 213 VAL A O 1
ATOM 1707 N N . GLU A 1 214 ? -7.593 -22.259 21.565 1.00 89.25 214 GLU A N 1
ATOM 1708 C CA . GLU A 1 214 ? -7.007 -23.185 20.587 1.00 89.25 214 GLU A CA 1
ATOM 1709 C C . GLU A 1 214 ? -6.109 -24.261 21.248 1.00 89.25 214 GLU A C 1
ATOM 1711 O O . GLU A 1 214 ? -4.917 -24.358 20.939 1.00 89.25 214 GLU A O 1
ATOM 1716 N N . PRO A 1 215 ? -6.658 -25.127 22.124 1.00 82.81 215 PRO A N 1
ATOM 1717 C CA . PRO A 1 215 ? -5.863 -26.104 22.878 1.00 82.81 215 PRO A CA 1
ATOM 1718 C C . PRO A 1 215 ? -5.062 -27.071 21.986 1.00 82.81 215 PRO A C 1
ATOM 1720 O O . PRO A 1 215 ? -3.904 -27.363 22.277 1.00 82.81 215 PRO A O 1
ATOM 1723 N N . GLU A 1 216 ? -5.639 -27.516 20.865 1.00 79.06 216 GLU A N 1
ATOM 1724 C CA . GLU A 1 216 ? -5.009 -28.463 19.925 1.00 79.06 216 GLU A CA 1
ATOM 1725 C C . GLU A 1 216 ? -3.759 -27.885 19.238 1.00 79.06 216 GLU A C 1
ATOM 1727 O O . GLU A 1 216 ? -2.761 -28.576 19.032 1.00 79.06 216 GLU A O 1
ATOM 1732 N N . ARG A 1 217 ? -3.791 -26.593 18.885 1.00 70.88 217 ARG A N 1
ATOM 1733 C CA . ARG A 1 217 ? -2.661 -25.915 1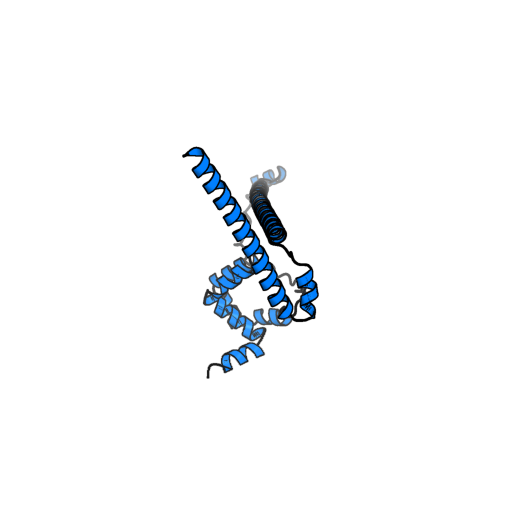8.231 1.00 70.88 217 ARG A CA 1
ATOM 1734 C C . ARG A 1 217 ? -1.545 -25.628 19.228 1.00 70.88 217 ARG A C 1
ATOM 1736 O O . ARG A 1 217 ? -0.379 -25.847 18.911 1.00 70.88 217 ARG A O 1
ATOM 1743 N N . PHE A 1 218 ? -1.909 -25.242 20.448 1.00 66.06 218 PHE A N 1
ATOM 1744 C CA . PHE A 1 218 ? -0.952 -24.958 21.512 1.00 66.06 218 PHE A CA 1
ATOM 1745 C C . PHE A 1 218 ? -0.157 -26.206 21.945 1.00 66.06 218 PHE A C 1
ATOM 1747 O O . PHE A 1 218 ? 1.052 -26.137 22.164 1.00 66.06 218 PHE A O 1
ATOM 1754 N N . GLN A 1 219 ? -0.798 -27.380 22.010 1.00 59.03 219 GLN A N 1
ATOM 1755 C CA . GLN A 1 219 ? -0.111 -28.642 22.328 1.00 59.03 219 GLN A CA 1
ATOM 1756 C C . GLN A 1 219 ? 0.902 -29.061 21.247 1.00 59.03 219 GLN A C 1
ATOM 1758 O O . GLN A 1 219 ? 1.965 -29.597 21.564 1.00 59.03 219 GLN A O 1
ATOM 1763 N N . HIS A 1 220 ? 0.612 -28.781 19.974 1.00 56.06 220 HIS A N 1
ATOM 1764 C CA . HIS A 1 220 ? 1.496 -29.122 18.858 1.00 56.06 220 HIS A CA 1
ATOM 1765 C C . HIS A 1 220 ? 2.751 -28.227 18.779 1.00 56.06 220 HIS A C 1
ATOM 1767 O O . HIS A 1 220 ? 3.777 -28.660 18.252 1.00 56.06 220 HIS A O 1
ATOM 1773 N N . GLU A 1 221 ? 2.710 -27.006 19.322 1.00 53.59 221 GLU A N 1
ATOM 1774 C CA . GLU A 1 221 ? 3.875 -26.108 19.399 1.00 53.59 221 GLU A CA 1
ATOM 1775 C C . GLU A 1 221 ? 4.849 -26.492 20.524 1.00 53.59 221 GLU A C 1
ATOM 1777 O O . GLU A 1 221 ? 6.061 -26.423 20.325 1.00 53.59 221 GLU A O 1
ATOM 1782 N N . LEU A 1 222 ? 4.350 -27.010 21.653 1.00 51.44 222 LEU A N 1
ATOM 1783 C CA . LEU A 1 222 ? 5.181 -27.554 22.740 1.00 51.44 222 LEU A CA 1
ATOM 1784 C C . LEU A 1 222 ? 5.825 -28.911 22.393 1.00 51.44 222 LEU A C 1
ATOM 1786 O O . LEU A 1 222 ? 6.892 -29.248 22.907 1.00 51.44 222 LEU A O 1
ATOM 1790 N N . GLY A 1 223 ? 5.208 -29.687 21.497 1.00 46.09 223 GLY A N 1
ATOM 1791 C CA . GLY A 1 223 ? 5.732 -30.977 21.031 1.00 46.09 223 GLY A CA 1
ATOM 1792 C C . GLY A 1 223 ? 6.927 -30.888 20.073 1.00 46.09 223 GLY A C 1
ATOM 1793 O O . GLY A 1 223 ? 7.514 -31.915 19.754 1.00 46.09 223 GLY A O 1
ATOM 1794 N N . LYS A 1 224 ? 7.298 -29.688 19.605 1.00 44.38 224 LYS A N 1
ATOM 1795 C CA . LYS A 1 224 ? 8.447 -29.464 18.702 1.00 44.38 224 LYS A CA 1
ATOM 1796 C C . LYS A 1 224 ? 9.736 -29.059 19.427 1.00 44.38 224 LYS A C 1
ATOM 1798 O O . LYS A 1 224 ? 10.750 -28.830 18.773 1.00 44.38 224 LYS A O 1
ATOM 1803 N N . THR A 1 225 ? 9.704 -28.963 20.757 1.00 40.75 225 THR A N 1
ATOM 1804 C CA . THR A 1 225 ? 10.860 -28.612 21.602 1.00 40.75 225 THR A CA 1
ATOM 1805 C C . THR A 1 225 ? 11.475 -29.799 22.355 1.00 40.75 225 THR A C 1
ATOM 1807 O O . THR A 1 225 ? 12.117 -29.585 23.381 1.00 40.75 225 THR A O 1
ATOM 1810 N N . PHE A 1 226 ? 11.333 -31.028 21.841 1.00 36.75 226 PHE A N 1
ATOM 1811 C CA . PHE A 1 226 ? 12.122 -32.197 22.255 1.00 36.75 226 PHE A CA 1
ATOM 1812 C C . PHE A 1 226 ? 12.497 -33.072 21.059 1.00 36.75 226 PHE A C 1
ATOM 1814 O O . PHE A 1 226 ? 11.616 -33.294 20.198 1.00 36.75 226 PHE A O 1
#

pLDDT: mean 82.21, std 17.37, range [35.44, 96.88]

Foldseek 3Di:
DVVVVVVVVVVVVVVVVVVVQVVVFVVLQVVLVVVLVVDDPVCNVVSVPDDNGPVSVVVVVVVVVVVVVVVVVVVVVVVVVVVVVVVVVVVVVVVVVVVVVVVVVVVVVDDDPVSVVVCVVPPDDDPPPDPPDPDPPPPPDPPDDPDDDPPDQDPVLVVVLVVDPQLVVLVVDVVLVVLVVCLVVDPCNVVSVVVLCVDVSNVSNVLSSCCRRPVPVNVVVVVVPD

Secondary structure (DSSP, 8-state):
-HHHHHHHHHHHHHHHHHHHHHHHHHHHHHHHHHHHHHS-HHHHHHHHTS--SHHHHHHHHHHHHHHHHHHHHHHHHHHHHHHHHHHHHHHHHHHHHHHHHHHHHHHTT---HHHHHHHTTSPPPPP------------------SS--TTPPPHHHHHHHTT-HHHHHHHHSHHHHHHHHHHHH-S-HHHHHHHHTTSHHHHHHHHHHHHHH-HHHHHHHHTT--

Radius of gyration: 36.53 Å; chains: 1; bounding box: 75×62×104 Å

Organism: NCBI:txid1820382

InterPro domains:
  IPR048371 Zinc finger HIT domain-containing protein 3, C-terminal domain [PF21373] (157-213)